Protein AF-0000000082824842 (afdb_homodimer)

InterPro domains:
  IPR000835 MarR-type HTH domain [PF01047] (36-94)
  IPR000835 MarR-type HTH domain [PR00598] (70-85)
  IPR000835 MarR-type HTH domain [PR00598] (89-105)
  IPR000835 MarR-type HTH domain [PR00598] (119-139)
  IPR000835 MarR-type HTH domain [PS50995] (9-141)
  IPR000835 MarR-type HTH domain [SM00347] (29-129)
  IPR036388 Winged helix-like DNA-binding domain superfamily [G3DSA:1.10.10.10] (3-145)
  IPR036390 Winged helix DNA-binding domain superfamily [SSF46785] (12-143)
  IPR039422 Transcription regulators MarR/SlyA-like [PTHR33164] (13-143)

Solvent-accessible surface area (backbone atoms only — not comparable to full-atom values): 16001 Å² total; per-residue (Å²): 131,84,72,48,78,66,54,48,42,53,52,36,51,53,37,52,52,53,44,40,50,50,50,52,51,52,49,51,60,61,38,70,78,46,99,56,52,73,68,50,48,52,53,50,46,50,34,70,74,69,39,69,36,32,63,65,57,47,13,61,76,68,73,45,53,55,68,59,43,47,54,48,47,54,55,36,35,74,69,53,25,32,44,83,40,65,36,90,88,42,71,87,42,53,28,42,36,76,29,72,59,34,50,52,52,50,51,52,51,51,50,51,54,35,52,54,50,53,62,50,43,68,86,50,52,73,65,55,49,51,52,44,36,50,48,43,48,52,47,45,51,37,62,71,71,107,131,86,72,47,76,66,55,47,41,53,52,36,51,53,37,52,52,53,43,41,51,51,50,51,52,53,48,50,61,61,38,67,80,48,100,57,51,73,70,52,48,52,52,51,46,50,33,71,74,70,40,70,35,34,62,66,57,48,12,61,75,68,73,46,54,56,68,58,44,48,54,48,47,54,55,36,34,76,69,52,25,31,44,83,41,66,35,90,89,43,71,87,43,52,29,41,37,78,29,73,60,35,50,51,52,50,52,52,52,51,49,51,54,35,51,52,49,52,63,50,43,69,86,51,52,73,66,55,49,53,51,43,36,51,48,44,48,52,45,44,51,36,62,72,72,106

Secondary structure (DSSP, 8-state):
----HHHHHHHHHHHHHHHHHHHHHHHHHHHTTSS--HHHHHHHHHHHHH--B-HHHHHHHHT--HHHHHHHHHHHHHTTSEEEEE-SS-TT-EEEEE-HHHHHHHHHHHHHHHHHHHHHGGGS-HHHHHHHHH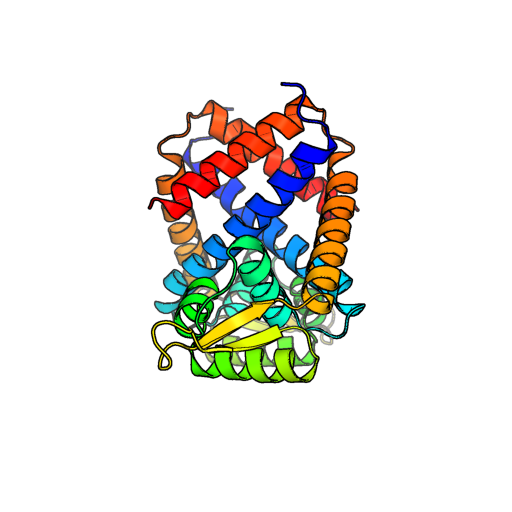HHHHHHHHHHH-/----HHHHHHHHHHHHHHHHHHHHHHHHHHHTTSS--HHHHHHHHHHHHH--B-HHHHHHHHT--HHHHHHHHHHHHHTTSEEEEE-SS-TT-EEEEE-HHHHHHHHHHHHHHHHHHHHHGGGS-HHHHHHHHHHHHHHHHHHHH-

Sequence (292 aa):
MTSKPLEHVADIEKSLRHIAAIIKQKGREILNQYAITPPQFVGLQWLFELGDMTIGELSGKMYLACSTTTDLIDRMQKNELVERVKDPADRRVVRIHLLPEGERIIQEVITKRQEYLRDMFETFTDEEIAIFEKSLMKLQHEMKRKMTSKPLEHVADIEKSLRHIAAIIKQKGREILNQYAITPPQFVGLQWLFELGDMTIGELSGKMYLACSTTTDLIDRMQKNELVERVKDPADRRVVRIHLLPEGERIIQEVITKRQEYLRDMFETFTDEEIAIFEKSLMKLQHEMKRK

Radius of gyration: 21.04 Å; Cα contacts (8 Å, |Δi|>4): 288; chains: 2; bounding box: 59×64×36 Å

Structure (mmCIF, N/CA/C/O backbone):
data_AF-0000000082824842-model_v1
#
loop_
_entity.id
_entity.type
_entity.pdbx_description
1 polymer 'MarR family transcriptional regulator'
#
loop_
_atom_site.group_PDB
_atom_site.id
_atom_site.type_symbol
_atom_site.label_atom_id
_atom_site.label_alt_id
_atom_site.label_comp_id
_atom_site.label_asym_id
_atom_site.label_entity_id
_atom_site.label_seq_id
_atom_site.pdbx_PDB_ins_code
_atom_site.Cartn_x
_atom_site.Cartn_y
_atom_site.Cartn_z
_atom_site.occupancy
_atom_site.B_iso_or_equiv
_atom_site.auth_seq_id
_atom_site.auth_comp_id
_atom_site.auth_asym_id
_atom_site.auth_atom_id
_atom_site.pdbx_PDB_model_num
ATOM 1 N N . MET A 1 1 ? 14.992 26.328 8.375 1 33.34 1 MET A N 1
ATOM 2 C CA . MET A 1 1 ? 14.031 26.281 9.469 1 33.34 1 MET A CA 1
ATOM 3 C C . MET A 1 1 ? 13.969 24.891 10.094 1 33.34 1 MET A C 1
ATOM 5 O O . MET A 1 1 ? 14.102 23.891 9.391 1 33.34 1 MET A O 1
ATOM 9 N N . THR A 1 2 ? 14.352 24.656 11.328 1 41.75 2 THR A N 1
ATOM 10 C CA . THR A 1 2 ? 14.617 23.484 12.156 1 41.75 2 THR A CA 1
ATOM 11 C C . THR A 1 2 ? 13.414 22.547 12.164 1 41.75 2 THR A C 1
ATOM 13 O O . THR A 1 2 ? 12.406 22.828 12.82 1 41.75 2 THR A O 1
ATOM 16 N N . SER A 1 3 ? 12.945 22.047 11.023 1 51.62 3 SER A N 1
ATOM 17 C CA . SER A 1 3 ? 11.797 21.141 10.992 1 51.62 3 SER A CA 1
ATOM 18 C C . SER A 1 3 ? 11.852 20.125 12.141 1 51.62 3 SER A C 1
ATOM 20 O O . SER A 1 3 ? 12.906 19.562 12.422 1 51.62 3 SER A O 1
ATOM 22 N N . LYS A 1 4 ? 10.992 20.422 13.125 1 59.06 4 LYS A N 1
ATOM 23 C CA . LYS A 1 4 ? 10.922 19.609 14.336 1 59.06 4 LYS A CA 1
ATOM 24 C C . LYS A 1 4 ? 10.773 18.125 14 1 59.06 4 LYS A C 1
ATOM 26 O O . LYS A 1 4 ? 10.094 17.766 13.031 1 59.06 4 LYS A O 1
ATOM 31 N N . PRO A 1 5 ? 11.672 17.312 14.641 1 66.38 5 PRO A N 1
ATOM 32 C CA . PRO A 1 5 ? 11.633 15.859 14.438 1 66.38 5 PRO A CA 1
ATOM 33 C C . PRO A 1 5 ? 10.219 15.328 14.203 1 66.38 5 PRO A C 1
ATOM 35 O O . PRO 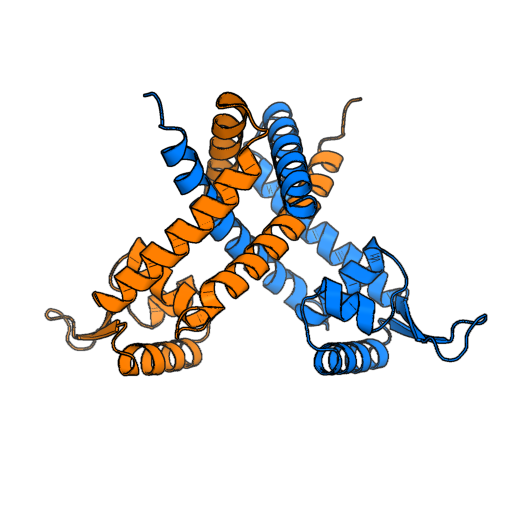A 1 5 ? 10.008 14.477 13.336 1 66.38 5 PRO A O 1
ATOM 38 N N . LEU A 1 6 ? 9.281 16.031 14.781 1 74.44 6 LEU A N 1
ATOM 39 C CA . LEU A 1 6 ? 7.891 15.617 14.688 1 74.44 6 LEU A CA 1
ATOM 40 C C . LEU A 1 6 ? 7.312 15.953 13.32 1 74.44 6 LEU A C 1
ATOM 42 O O . LEU A 1 6 ? 6.527 15.18 12.758 1 74.44 6 LEU A O 1
ATOM 46 N N . GLU A 1 7 ? 7.793 17.047 12.75 1 85.88 7 GLU A N 1
ATOM 47 C CA . GLU A 1 7 ? 7.273 17.484 11.461 1 85.88 7 GLU A CA 1
ATOM 48 C C . GLU A 1 7 ? 7.738 16.578 10.336 1 85.88 7 GLU A C 1
ATOM 50 O O . GLU A 1 7 ? 6.98 16.297 9.406 1 85.88 7 GLU A O 1
ATOM 55 N N . HIS A 1 8 ? 8.914 16.016 10.539 1 94.44 8 HIS A N 1
ATOM 56 C CA . HIS A 1 8 ? 9.422 15.094 9.523 1 94.44 8 HIS A CA 1
ATOM 57 C C . HIS A 1 8 ? 8.594 13.812 9.469 1 94.44 8 HIS A C 1
ATOM 59 O O . HIS A 1 8 ? 8.258 13.328 8.391 1 94.44 8 HIS A O 1
ATOM 65 N N . VAL A 1 9 ? 8.18 13.43 10.586 1 96.94 9 VAL A N 1
ATOM 66 C CA . VAL A 1 9 ? 7.461 12.156 10.656 1 96.94 9 VAL A CA 1
ATOM 67 C C . VAL A 1 9 ? 6.082 12.305 10.023 1 96.94 9 VAL A C 1
ATOM 69 O O . VAL A 1 9 ? 5.613 11.406 9.328 1 96.94 9 VAL A O 1
ATOM 72 N N . ALA A 1 10 ? 5.453 13.445 10.266 1 96.88 10 ALA A N 1
ATOM 73 C CA . ALA A 1 10 ? 4.137 13.695 9.68 1 96.88 10 ALA A CA 1
ATOM 74 C C . ALA A 1 10 ? 4.207 13.719 8.156 1 96.88 10 ALA A C 1
ATOM 76 O O . ALA A 1 10 ? 3.363 13.125 7.484 1 96.88 10 ALA A O 1
ATOM 77 N N . ASP A 1 11 ? 5.215 14.352 7.637 1 97.5 11 ASP A N 1
ATOM 78 C CA . ASP A 1 11 ? 5.398 14.43 6.191 1 97.5 11 ASP A CA 1
ATOM 79 C C . ASP A 1 11 ? 5.727 13.062 5.605 1 97.5 11 ASP A C 1
ATOM 81 O O . ASP A 1 11 ? 5.238 12.703 4.531 1 97.5 11 ASP A O 1
ATOM 85 N N . ILE A 1 12 ? 6.496 12.32 6.32 1 98.44 12 ILE A N 1
ATOM 86 C CA . ILE A 1 12 ? 6.906 11 5.863 1 98.44 12 ILE A CA 1
ATOM 87 C C . ILE A 1 12 ? 5.695 10.062 5.848 1 98.44 12 ILE A C 1
ATOM 89 O O . ILE A 1 12 ? 5.484 9.336 4.875 1 98.44 12 ILE A O 1
ATOM 93 N N . GLU A 1 13 ? 4.934 10.125 6.934 1 98.25 13 GLU A N 1
ATOM 94 C CA . GLU A 1 13 ? 3.715 9.32 6.984 1 98.25 13 GLU A CA 1
ATOM 95 C C . GLU A 1 13 ? 2.811 9.617 5.793 1 98.25 13 GLU A C 1
ATOM 97 O O . GLU A 1 13 ? 2.322 8.695 5.133 1 98.25 13 GLU A O 1
ATOM 102 N N . LYS A 1 14 ? 2.611 10.82 5.484 1 96.88 14 LYS A N 1
ATOM 103 C CA . LYS A 1 14 ? 1.752 11.25 4.387 1 96.88 14 LYS A CA 1
ATOM 104 C C . LYS A 1 14 ? 2.314 10.805 3.041 1 96.88 14 LYS A C 1
ATOM 106 O O . LYS A 1 14 ? 1.588 10.25 2.213 1 96.88 14 LYS A O 1
ATOM 111 N N . SER A 1 15 ? 3.596 10.977 2.826 1 98 15 SER A N 1
ATOM 112 C CA . SER A 1 15 ? 4.223 10.617 1.558 1 98 15 SER A CA 1
ATOM 113 C C . SER A 1 15 ? 4.203 9.109 1.339 1 98 15 SER A C 1
ATOM 115 O O . SER A 1 15 ? 3.918 8.641 0.236 1 98 15 SER A O 1
ATOM 117 N N . LEU A 1 16 ? 4.508 8.367 2.406 1 98.12 16 LEU A N 1
ATOM 118 C CA . LEU A 1 16 ? 4.477 6.91 2.297 1 98.12 16 LEU A CA 1
ATOM 119 C C . LEU A 1 16 ? 3.08 6.422 1.929 1 98.12 16 LEU A C 1
ATOM 121 O O . LEU A 1 16 ? 2.932 5.535 1.082 1 98.12 16 LEU A O 1
ATOM 125 N N . ARG A 1 17 ? 2.098 7.023 2.52 1 95.62 17 ARG A N 1
ATOM 126 C CA . ARG A 1 17 ? 0.713 6.648 2.252 1 95.62 17 ARG A CA 1
ATOM 127 C C . ARG A 1 17 ? 0.335 6.949 0.805 1 95.62 17 ARG A C 1
ATOM 129 O O . ARG A 1 17 ? -0.25 6.105 0.123 1 95.62 17 ARG A O 1
ATOM 136 N N . HIS A 1 18 ? 0.651 8.117 0.314 1 96.25 18 HIS A N 1
ATOM 137 C CA . HIS A 1 18 ? 0.333 8.5 -1.057 1 96.25 18 HIS A CA 1
ATOM 138 C C . HIS A 1 18 ? 1.117 7.66 -2.061 1 96.25 18 HIS A C 1
ATOM 140 O O . HIS A 1 18 ? 0.562 7.203 -3.062 1 96.25 18 HIS A O 1
ATOM 146 N N . ILE A 1 19 ? 2.365 7.434 -1.811 1 98.12 19 ILE A N 1
ATOM 147 C CA . ILE A 1 19 ? 3.207 6.641 -2.697 1 98.12 19 ILE A CA 1
ATOM 148 C C . ILE A 1 19 ? 2.688 5.203 -2.75 1 98.12 19 ILE A C 1
ATOM 150 O O . ILE A 1 19 ? 2.568 4.621 -3.83 1 98.12 19 ILE A O 1
ATOM 154 N N . ALA A 1 20 ? 2.371 4.688 -1.562 1 97.25 20 ALA A N 1
ATOM 155 C CA . ALA A 1 20 ? 1.829 3.332 -1.509 1 97.25 20 ALA A CA 1
ATOM 156 C C . ALA A 1 20 ? 0.546 3.221 -2.326 1 97.25 20 ALA A C 1
ATOM 158 O O . ALA A 1 20 ? 0.335 2.23 -3.031 1 97.25 20 ALA A O 1
ATOM 159 N N . ALA A 1 21 ? -0.306 4.215 -2.271 1 95.94 21 ALA A N 1
ATOM 160 C CA . ALA A 1 21 ? -1.558 4.223 -3.023 1 95.94 21 ALA A CA 1
ATOM 161 C C . ALA A 1 21 ? -1.294 4.258 -4.527 1 95.94 21 ALA A C 1
ATOM 163 O O . ALA A 1 21 ? -1.937 3.535 -5.293 1 95.94 21 ALA A O 1
ATOM 164 N N . ILE A 1 22 ? -0.396 5.062 -4.949 1 96.81 22 ILE A N 1
ATOM 165 C CA . ILE A 1 22 ? -0.073 5.195 -6.363 1 96.81 22 ILE A CA 1
ATOM 166 C C . ILE A 1 22 ? 0.525 3.889 -6.883 1 96.81 22 ILE A C 1
ATOM 168 O O . ILE A 1 22 ? 0.159 3.416 -7.961 1 96.81 22 ILE A O 1
ATOM 172 N N . ILE A 1 23 ? 1.396 3.314 -6.102 1 97 23 ILE A N 1
ATOM 173 C CA . ILE A 1 23 ? 2.045 2.066 -6.488 1 97 23 ILE A CA 1
ATOM 174 C C . ILE A 1 23 ? 1.003 0.956 -6.598 1 97 23 ILE A C 1
ATOM 176 O O . ILE A 1 23 ? 1.046 0.145 -7.527 1 97 23 ILE A O 1
ATOM 180 N N . LYS A 1 24 ? 0.137 0.928 -5.703 1 96.06 24 LYS A N 1
ATOM 181 C CA . LYS A 1 24 ? -0.939 -0.057 -5.746 1 96.06 24 LYS A CA 1
ATOM 182 C C . LYS A 1 24 ? -1.774 0.098 -7.012 1 96.06 24 LYS A C 1
ATOM 184 O O . LYS A 1 24 ? -2.051 -0.885 -7.707 1 96.06 24 LYS A O 1
ATOM 189 N N . GLN A 1 25 ? -2.137 1.288 -7.301 1 96.25 25 GLN A N 1
ATOM 190 C CA . GLN A 1 25 ? -2.967 1.541 -8.477 1 96.25 25 GLN A CA 1
ATOM 191 C C . GLN A 1 25 ? -2.217 1.212 -9.766 1 96.25 25 GLN A C 1
ATOM 193 O O . GLN A 1 25 ? -2.773 0.593 -10.672 1 96.25 25 GLN A O 1
ATOM 198 N N . LYS A 1 26 ? -0.989 1.647 -9.875 1 96.88 26 LYS A N 1
ATOM 199 C CA . LYS A 1 26 ? -0.173 1.319 -11.047 1 96.88 26 LYS A CA 1
ATOM 200 C C . LYS A 1 26 ? 0.019 -0.189 -11.172 1 96.88 26 LYS A C 1
ATOM 202 O O . LYS A 1 26 ? 0.007 -0.729 -12.281 1 96.88 26 LYS A O 1
ATOM 207 N N . GLY A 1 27 ? 0.231 -0.83 -10 1 96.88 27 GLY A N 1
ATOM 208 C CA . GLY A 1 27 ? 0.3 -2.283 -10 1 96.88 27 GLY A CA 1
ATOM 209 C C . GLY A 1 27 ? -0.954 -2.939 -10.547 1 96.88 27 GLY A C 1
ATOM 210 O O . GLY A 1 27 ? -0.875 -3.916 -11.297 1 96.88 27 GLY A O 1
ATOM 211 N N . ARG A 1 28 ? -2.096 -2.469 -10.211 1 96.5 28 ARG A N 1
ATOM 212 C CA . ARG A 1 28 ? -3.359 -2.984 -10.727 1 96.5 28 ARG A CA 1
ATOM 213 C C . ARG A 1 28 ? -3.443 -2.814 -12.242 1 96.5 28 ARG A C 1
ATOM 215 O O . ARG A 1 28 ? -3.871 -3.727 -12.945 1 96.5 28 ARG A O 1
ATOM 222 N N . GLU A 1 29 ? -3.041 -1.65 -12.703 1 97.12 29 GLU A N 1
ATOM 223 C CA . GLU A 1 29 ? -3.051 -1.389 -14.141 1 97.12 29 GLU A CA 1
ATOM 224 C C . GLU A 1 29 ? -2.162 -2.381 -14.883 1 97.12 29 GLU A C 1
ATOM 226 O O . GLU A 1 29 ? -2.551 -2.902 -15.93 1 97.12 29 GLU A O 1
ATOM 231 N N . ILE A 1 30 ? -1.021 -2.619 -14.344 1 97.62 30 ILE A N 1
ATOM 232 C CA . ILE A 1 30 ? -0.077 -3.553 -14.953 1 97.62 30 ILE A CA 1
ATOM 233 C C . ILE A 1 30 ? -0.677 -4.957 -14.969 1 97.62 30 ILE A C 1
ATOM 235 O O . ILE A 1 30 ? -0.58 -5.668 -15.977 1 97.62 30 ILE A O 1
ATOM 239 N N . LEU A 1 31 ? -1.315 -5.32 -13.883 1 97.56 31 LEU A N 1
ATOM 240 C CA . LEU A 1 31 ? -1.812 -6.676 -13.695 1 97.56 31 LEU A CA 1
ATOM 241 C C . LEU A 1 31 ? -3.008 -6.945 -14.602 1 97.56 31 LEU A C 1
ATOM 243 O O . LEU A 1 31 ? -3.326 -8.102 -14.891 1 97.56 31 LEU A O 1
ATOM 247 N N . ASN A 1 32 ? -3.643 -5.832 -15.078 1 96.31 32 ASN A N 1
ATOM 248 C CA . ASN A 1 32 ? -4.816 -5.969 -15.93 1 96.31 32 ASN A CA 1
ATOM 249 C C . ASN A 1 32 ? -4.477 -6.691 -17.234 1 96.31 32 ASN A C 1
ATOM 251 O O . ASN A 1 32 ? -5.375 -7.145 -17.953 1 96.31 32 ASN A O 1
ATOM 255 N N . GLN A 1 33 ? -3.227 -6.871 -17.5 1 95.38 33 GLN A N 1
ATOM 256 C CA . GLN A 1 33 ? -2.785 -7.5 -18.734 1 95.38 33 GLN A CA 1
ATOM 257 C C . GLN A 1 33 ? -2.574 -9 -18.547 1 95.38 33 GLN A C 1
ATOM 259 O O . GLN A 1 33 ? -2.225 -9.711 -19.484 1 95.38 33 GLN A O 1
ATOM 264 N N . TYR A 1 34 ? -2.822 -9.484 -17.344 1 95.75 34 TYR A N 1
ATOM 265 C CA . TYR A 1 34 ? -2.6 -10.883 -17.016 1 95.75 34 TYR A CA 1
ATOM 266 C C . TYR A 1 34 ? -3.863 -11.516 -16.438 1 95.75 34 TYR A C 1
ATOM 268 O O . TYR A 1 34 ? -4.758 -10.812 -15.969 1 95.75 34 TYR A O 1
ATOM 276 N N . ALA A 1 35 ? -3.924 -12.805 -16.531 1 92.62 35 ALA A N 1
ATOM 277 C CA . ALA A 1 35 ? -5.078 -13.539 -16.016 1 92.62 35 ALA A CA 1
ATOM 278 C C . ALA A 1 35 ? -4.895 -13.883 -14.539 1 92.62 35 ALA A C 1
ATOM 280 O O . ALA A 1 35 ? -5.094 -15.031 -14.141 1 92.62 35 ALA A O 1
ATOM 281 N N . ILE A 1 36 ? -4.516 -12.906 -13.703 1 96.38 36 ILE A N 1
ATOM 282 C CA . ILE A 1 36 ? -4.332 -13.109 -12.273 1 96.38 36 ILE A CA 1
ATOM 283 C C . ILE A 1 36 ? -4.805 -11.867 -11.516 1 96.38 36 ILE A C 1
ATOM 285 O O . ILE A 1 36 ? -4.664 -10.742 -12 1 96.38 36 ILE A O 1
ATOM 289 N N . THR A 1 37 ? -5.367 -12.031 -10.352 1 96.12 37 THR A N 1
ATOM 290 C CA . THR A 1 37 ? -5.82 -10.93 -9.508 1 96.12 37 THR A CA 1
ATOM 291 C C . THR A 1 37 ? -4.691 -10.422 -8.617 1 96.12 37 THR A C 1
ATOM 293 O O . THR A 1 37 ? -3.682 -11.109 -8.438 1 96.12 37 THR A O 1
ATOM 296 N N . PRO A 1 38 ? -4.914 -9.242 -8.047 1 96.88 38 PRO A N 1
ATOM 297 C CA . PRO A 1 38 ? -3.859 -8.703 -7.188 1 96.88 38 PRO A CA 1
ATOM 298 C C . PRO A 1 38 ? -3.547 -9.602 -5.996 1 96.88 38 PRO A C 1
ATOM 300 O O . PRO A 1 38 ? -2.377 -9.875 -5.715 1 96.88 38 PRO A O 1
ATOM 303 N N . PRO A 1 39 ? -4.547 -10.25 -5.352 1 97.31 39 PRO A N 1
ATOM 304 C CA . PRO A 1 39 ? -4.207 -11.156 -4.254 1 97.31 39 PRO A CA 1
ATOM 305 C C . PRO A 1 39 ? -3.455 -12.398 -4.727 1 97.31 39 PRO A C 1
ATOM 307 O O . PRO A 1 39 ? -2.545 -12.875 -4.043 1 97.31 39 PRO A O 1
ATOM 310 N N . GLN A 1 40 ? -3.873 -12.859 -5.848 1 97.88 40 GLN A N 1
ATOM 311 C CA . GLN A 1 40 ? -3.148 -13.992 -6.414 1 97.88 40 GLN A CA 1
ATOM 312 C C . GLN A 1 40 ? -1.693 -13.633 -6.695 1 97.88 40 GLN A C 1
ATOM 314 O O . GLN A 1 40 ? -0.786 -14.406 -6.395 1 97.88 40 GLN A O 1
ATOM 319 N N . PHE A 1 41 ? -1.454 -12.477 -7.27 1 98.25 41 PHE A N 1
ATOM 320 C CA . PHE A 1 41 ? -0.101 -12.023 -7.566 1 98.25 41 PHE A CA 1
ATOM 321 C C . PHE A 1 41 ? 0.727 -11.922 -6.293 1 98.25 41 PHE A C 1
ATOM 323 O O . PHE A 1 41 ? 1.894 -12.32 -6.27 1 98.25 41 PHE A O 1
ATOM 330 N N . VAL A 1 42 ? 0.165 -11.406 -5.254 1 97.5 42 VAL A N 1
ATOM 331 C CA . VAL A 1 42 ? 0.871 -11.289 -3.982 1 97.5 42 VAL A CA 1
ATOM 332 C C . VAL A 1 42 ? 1.282 -12.672 -3.492 1 97.5 42 VAL A C 1
ATOM 334 O O . VAL A 1 42 ? 2.406 -12.867 -3.02 1 97.5 42 VAL A O 1
ATOM 337 N N . GLY A 1 43 ? 0.394 -13.602 -3.59 1 98 43 GLY A N 1
ATOM 338 C CA . GLY A 1 43 ? 0.741 -14.969 -3.234 1 98 43 GLY A CA 1
ATOM 339 C C . GLY A 1 43 ? 1.909 -15.516 -4.031 1 98 43 GLY A C 1
ATOM 340 O O . GLY A 1 43 ? 2.834 -16.109 -3.467 1 98 43 GLY A O 1
ATOM 341 N N . LEU A 1 44 ? 1.836 -15.328 -5.328 1 98.31 44 LEU A N 1
ATOM 342 C CA . LEU A 1 44 ? 2.912 -15.766 -6.211 1 98.31 44 LEU A CA 1
ATOM 343 C C . LEU A 1 44 ? 4.234 -15.117 -5.824 1 98.31 44 LEU A C 1
ATOM 345 O O . LEU A 1 44 ? 5.277 -15.773 -5.828 1 98.31 44 LEU A O 1
ATOM 349 N N . GLN A 1 45 ? 4.121 -13.906 -5.5 1 97.81 45 GLN A N 1
ATOM 350 C CA . GLN A 1 45 ? 5.316 -13.148 -5.16 1 97.81 45 GLN A CA 1
ATOM 351 C C . GLN A 1 45 ? 5.992 -13.703 -3.912 1 97.81 45 GLN A C 1
ATOM 353 O O . GLN A 1 45 ? 7.219 -13.797 -3.852 1 97.81 45 GLN A O 1
ATOM 358 N N . TRP A 1 46 ? 5.238 -14.031 -2.914 1 97.81 46 TRP A N 1
ATOM 359 C CA . TRP A 1 46 ? 5.797 -14.625 -1.703 1 97.81 46 TRP A CA 1
ATOM 360 C C . TRP A 1 46 ? 6.438 -15.977 -2.004 1 97.81 46 TRP A C 1
ATOM 362 O O . TRP A 1 46 ? 7.535 -16.266 -1.523 1 97.81 46 TRP A O 1
ATOM 372 N N . LEU A 1 47 ? 5.812 -16.75 -2.812 1 98.5 47 LEU A N 1
ATOM 373 C CA . LEU A 1 47 ? 6.359 -18.047 -3.201 1 98.5 47 LEU A CA 1
ATOM 374 C C . LEU A 1 47 ? 7.656 -17.875 -3.988 1 98.5 47 LEU A C 1
ATOM 376 O O . LEU A 1 47 ? 8.602 -18.641 -3.805 1 98.5 47 LEU A O 1
ATOM 380 N N . PHE A 1 48 ? 7.645 -16.906 -4.832 1 98.31 48 PHE A N 1
ATOM 381 C CA . PHE A 1 48 ? 8.82 -16.609 -5.645 1 98.31 48 PHE A CA 1
ATOM 382 C C . PHE A 1 48 ? 9.992 -16.188 -4.77 1 98.31 48 PHE A C 1
ATOM 384 O O . PHE A 1 48 ? 11.117 -16.641 -4.965 1 98.31 48 PHE A O 1
ATOM 391 N N . GLU A 1 49 ? 9.719 -15.383 -3.768 1 96.81 49 GLU A N 1
ATOM 392 C CA . GLU A 1 49 ? 10.766 -14.781 -2.951 1 96.81 49 GLU A CA 1
ATOM 393 C C . GLU A 1 49 ? 11.258 -15.742 -1.879 1 96.81 49 GLU A C 1
ATOM 395 O O . GLU A 1 49 ? 12.453 -15.781 -1.57 1 96.81 49 GLU A O 1
ATOM 400 N N . LEU A 1 50 ? 10.383 -16.594 -1.345 1 97.12 50 LEU A N 1
ATOM 401 C CA . LEU A 1 50 ? 10.773 -17.344 -0.156 1 97.12 50 LEU A CA 1
ATOM 402 C C . LEU A 1 50 ? 10.727 -18.844 -0.421 1 97.12 50 LEU A C 1
ATOM 404 O O . LEU A 1 50 ? 11.109 -19.641 0.436 1 97.12 50 LEU A O 1
ATOM 408 N N . GLY A 1 51 ? 10.25 -19.234 -1.539 1 97.88 51 GLY A N 1
ATOM 409 C CA . GLY A 1 51 ? 10.18 -20.641 -1.884 1 97.88 51 GLY A CA 1
ATOM 410 C C . GLY A 1 51 ? 8.891 -21.312 -1.43 1 97.88 51 GLY A C 1
ATOM 411 O O . GLY A 1 51 ? 7.922 -20.625 -1.1 1 97.88 51 GLY A O 1
ATOM 412 N N . ASP A 1 52 ? 8.898 -22.609 -1.462 1 98.31 52 ASP A N 1
ATOM 413 C CA . ASP A 1 52 ? 7.703 -23.391 -1.146 1 98.31 52 ASP A CA 1
ATOM 414 C C . ASP A 1 52 ? 7.215 -23.094 0.271 1 98.31 52 ASP A C 1
ATOM 416 O O . ASP A 1 52 ? 8.016 -22.969 1.195 1 98.31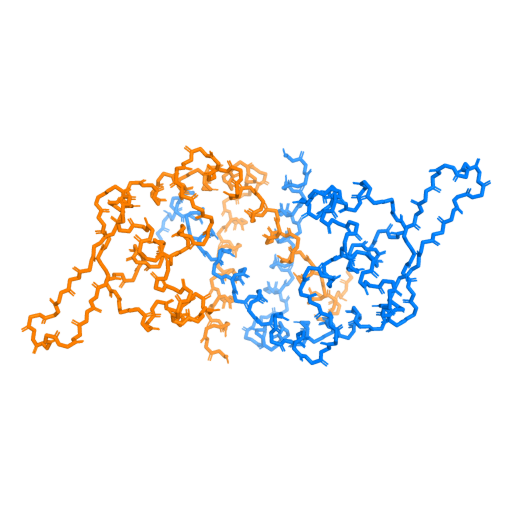 52 ASP A O 1
ATOM 420 N N . MET A 1 53 ? 5.91 -23 0.417 1 97.94 53 MET A N 1
ATOM 421 C CA . MET A 1 53 ? 5.289 -22.703 1.707 1 97.94 53 MET A CA 1
ATOM 422 C C . MET A 1 53 ? 4 -23.5 1.878 1 97.94 53 MET A C 1
ATOM 424 O O . MET A 1 53 ? 3.355 -23.875 0.893 1 97.94 53 MET A O 1
ATOM 428 N N . THR A 1 54 ? 3.691 -23.766 3.139 1 98.38 54 THR A N 1
ATOM 429 C CA . THR A 1 54 ? 2.369 -24.312 3.424 1 98.38 54 THR A CA 1
ATOM 430 C C . THR A 1 54 ? 1.299 -23.234 3.305 1 98.38 54 THR A C 1
ATOM 432 O O . THR A 1 54 ? 1.612 -22.047 3.275 1 98.38 54 THR A O 1
ATOM 435 N N . ILE A 1 55 ? 0.072 -23.719 3.258 1 98.38 55 ILE A N 1
ATOM 436 C CA . ILE A 1 55 ? -1.046 -22.781 3.258 1 98.38 55 ILE A CA 1
ATOM 437 C C . ILE A 1 55 ? -0.98 -21.906 4.504 1 98.38 55 ILE A C 1
ATOM 439 O O . ILE A 1 55 ? -1.218 -20.703 4.43 1 98.38 55 ILE A O 1
ATOM 443 N N . GLY A 1 56 ?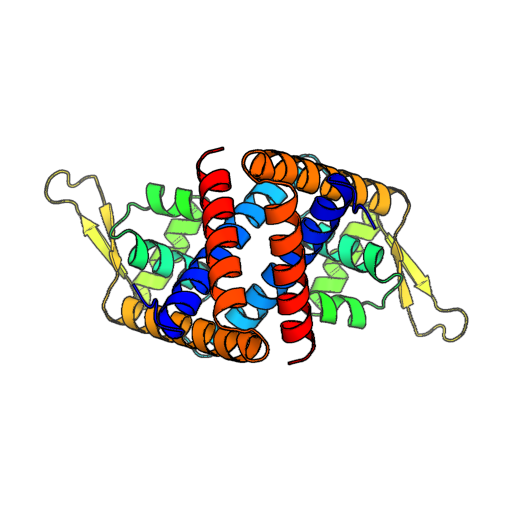 -0.631 -22.484 5.609 1 98.38 56 GLY A N 1
ATOM 444 C CA . GLY A 1 56 ? -0.517 -21.734 6.855 1 98.38 56 GLY A CA 1
ATOM 445 C C . GLY A 1 56 ? 0.552 -20.656 6.816 1 98.38 56 GLY A C 1
ATOM 446 O O . GLY A 1 56 ? 0.316 -19.531 7.238 1 98.38 56 GLY A O 1
ATOM 447 N N . GLU A 1 57 ? 1.717 -20.984 6.312 1 98.38 57 GLU A N 1
ATOM 448 C CA . GLU A 1 57 ? 2.811 -20.016 6.188 1 98.38 57 GLU A CA 1
ATOM 449 C C . GLU A 1 57 ? 2.443 -18.891 5.238 1 98.38 57 GLU A C 1
ATOM 451 O O . GLU A 1 57 ? 2.678 -17.719 5.543 1 98.38 57 GLU A O 1
ATOM 456 N N . LEU A 1 58 ? 1.824 -19.25 4.152 1 98.44 58 LEU A N 1
ATOM 457 C CA . LEU A 1 58 ? 1.462 -18.25 3.146 1 98.44 58 LEU A CA 1
ATOM 458 C C . LEU A 1 58 ? 0.367 -17.328 3.666 1 98.44 58 LEU A C 1
ATOM 460 O O . LEU A 1 58 ? 0.417 -16.109 3.441 1 98.44 58 LEU A O 1
ATOM 464 N N . SER A 1 59 ? -0.611 -17.938 4.301 1 98.44 59 SER A N 1
ATOM 465 C CA . SER A 1 59 ? -1.671 -17.125 4.895 1 98.44 59 SER A CA 1
ATOM 466 C C . SER A 1 59 ? -1.106 -16.125 5.891 1 98.44 59 SER A C 1
ATOM 468 O O . SER A 1 59 ? -1.567 -14.984 5.961 1 98.44 59 SER A O 1
ATOM 470 N N . GLY A 1 60 ? -0.067 -16.531 6.684 1 96.88 60 GLY A N 1
ATOM 471 C CA . GLY A 1 60 ? 0.613 -15.648 7.609 1 96.88 60 GLY A CA 1
ATOM 472 C C . GLY A 1 60 ? 1.313 -14.492 6.922 1 96.88 60 GLY A C 1
ATOM 473 O O . GLY A 1 60 ? 1.196 -13.344 7.352 1 96.88 60 GLY A O 1
ATOM 474 N N . LYS A 1 61 ? 1.933 -14.742 5.805 1 95.88 61 LYS A N 1
ATOM 475 C CA . LYS A 1 61 ? 2.646 -13.719 5.047 1 95.88 61 LYS A CA 1
ATOM 476 C C . LYS A 1 61 ? 1.678 -12.719 4.426 1 95.88 61 LYS A C 1
ATOM 478 O O . LYS A 1 61 ? 1.987 -11.531 4.32 1 95.88 61 LYS A O 1
ATOM 483 N N . MET A 1 62 ? 0.516 -13.203 4.07 1 96.25 62 MET A N 1
ATOM 484 C CA . MET A 1 62 ? -0.436 -12.375 3.334 1 96.25 62 MET A CA 1
ATOM 485 C C . MET A 1 62 ? -1.432 -11.719 4.285 1 96.25 62 MET A C 1
ATOM 487 O O . MET A 1 62 ? -2.219 -10.859 3.869 1 96.25 62 MET A O 1
ATOM 491 N N . TYR A 1 63 ? -1.422 -12.133 5.551 1 94.94 63 TYR A N 1
ATOM 492 C CA . TYR A 1 63 ? -2.375 -11.641 6.539 1 94.94 63 TYR A CA 1
ATOM 493 C C . TYR A 1 63 ? -3.807 -11.953 6.121 1 94.94 63 TYR A C 1
ATOM 495 O O . TYR A 1 63 ? -4.676 -11.086 6.164 1 94.94 63 TYR A O 1
ATOM 503 N N . LEU A 1 64 ? -4.039 -13.203 5.66 1 96.44 64 LEU A N 1
ATOM 504 C CA . LEU A 1 64 ? -5.352 -13.703 5.262 1 96.44 64 LEU A CA 1
ATOM 505 C C . LEU A 1 64 ? -5.711 -14.969 6.043 1 96.44 64 LEU A C 1
ATOM 507 O O . LEU A 1 64 ? -4.828 -15.688 6.512 1 96.44 64 LEU A O 1
ATOM 511 N N . ALA A 1 65 ? -7.027 -15.211 6.109 1 97.44 65 ALA A N 1
ATOM 512 C CA . ALA A 1 65 ? -7.473 -16.484 6.668 1 97.44 65 ALA A CA 1
ATOM 513 C C . ALA A 1 65 ? -7.031 -17.656 5.797 1 97.44 65 ALA A C 1
ATOM 515 O O . ALA A 1 65 ? -6.961 -17.531 4.57 1 97.44 65 ALA A O 1
ATOM 516 N N . CYS A 1 66 ? -6.824 -18.797 6.457 1 98.06 66 CYS A N 1
ATOM 517 C CA . CYS A 1 66 ? -6.414 -19.984 5.719 1 98.06 66 CYS A CA 1
ATOM 518 C C . CYS A 1 66 ? -7.465 -20.375 4.68 1 98.06 66 CYS A C 1
ATOM 520 O O . CYS A 1 66 ? -7.125 -20.828 3.594 1 98.06 66 CYS A O 1
ATOM 522 N N . SER A 1 67 ? -8.68 -20.172 5.008 1 98.12 67 SER A N 1
ATOM 523 C CA . SER A 1 67 ? -9.758 -20.516 4.082 1 98.12 67 SER A CA 1
ATOM 524 C C . SER A 1 67 ? -9.68 -19.672 2.814 1 98.12 67 SER A C 1
ATOM 526 O O . SER A 1 67 ? -9.797 -20.188 1.704 1 98.12 67 SER A O 1
ATOM 528 N N . THR A 1 68 ? -9.422 -18.359 3.021 1 97.69 68 THR A N 1
ATOM 529 C CA . THR A 1 68 ? -9.289 -17.438 1.893 1 97.69 68 THR A CA 1
ATOM 530 C C . THR A 1 68 ? -8.055 -17.781 1.064 1 97.69 68 THR A C 1
ATOM 532 O O . THR A 1 68 ? -8.102 -17.766 -0.167 1 97.69 68 THR A O 1
ATOM 535 N N . THR A 1 69 ? -6.965 -18.078 1.768 1 98.5 69 THR A N 1
ATOM 536 C CA . THR A 1 69 ? -5.727 -18.438 1.09 1 98.5 69 THR A CA 1
ATOM 537 C C . THR A 1 69 ? -5.902 -19.734 0.3 1 98.5 69 THR A C 1
ATOM 539 O O . THR A 1 69 ? -5.391 -19.859 -0.814 1 98.5 69 THR A O 1
ATOM 542 N N . THR A 1 70 ? -6.664 -20.672 0.836 1 98.62 70 THR A N 1
ATOM 543 C CA . THR A 1 70 ? -6.953 -21.938 0.147 1 98.62 70 THR A CA 1
ATOM 544 C C . THR A 1 70 ? -7.707 -21.672 -1.153 1 98.62 70 THR A C 1
ATOM 546 O O . THR A 1 70 ? -7.348 -22.203 -2.205 1 98.62 70 THR A O 1
ATOM 549 N N . ASP A 1 71 ? -8.711 -20.844 -1.019 1 98.44 71 ASP A N 1
ATOM 550 C CA . ASP A 1 71 ? -9.484 -20.5 -2.205 1 98.44 71 ASP A CA 1
ATOM 551 C C . ASP A 1 71 ? -8.594 -19.875 -3.275 1 98.44 71 ASP A C 1
ATOM 553 O O . ASP A 1 71 ? -8.734 -20.172 -4.461 1 98.44 71 ASP A O 1
ATOM 557 N N . LEU A 1 72 ? -7.758 -19.031 -2.846 1 98.25 72 LEU A N 1
ATOM 558 C CA . LEU A 1 72 ? -6.824 -18.344 -3.734 1 98.25 72 LEU A CA 1
ATOM 559 C C . LEU A 1 72 ? -5.914 -19.344 -4.438 1 98.25 72 LEU A C 1
ATOM 561 O O . LEU A 1 72 ? -5.727 -19.281 -5.652 1 98.25 72 LEU A O 1
ATOM 565 N N . ILE A 1 73 ? -5.402 -20.266 -3.713 1 98.62 73 ILE A N 1
ATOM 566 C CA . ILE A 1 73 ? -4.48 -21.266 -4.242 1 98.62 73 ILE A CA 1
ATOM 567 C C . ILE A 1 73 ? -5.227 -22.203 -5.184 1 98.62 73 ILE A C 1
ATOM 569 O O . ILE A 1 73 ? -4.684 -22.625 -6.211 1 98.62 73 ILE A O 1
ATOM 573 N N . ASP A 1 74 ? -6.477 -22.609 -4.859 1 98.69 74 ASP A N 1
ATOM 574 C CA . ASP A 1 74 ? -7.289 -23.438 -5.742 1 98.69 74 ASP A CA 1
ATOM 575 C C . ASP A 1 74 ? -7.398 -22.828 -7.133 1 98.69 74 ASP A C 1
ATOM 577 O O . ASP A 1 74 ? -7.219 -23.516 -8.141 1 98.69 74 ASP A O 1
ATOM 581 N N . ARG A 1 75 ? -7.668 -21.531 -7.121 1 98.38 75 ARG A N 1
ATOM 582 C CA . ARG A 1 75 ? -7.812 -20.828 -8.391 1 98.38 75 ARG A CA 1
ATOM 583 C C . ARG A 1 75 ? -6.48 -20.766 -9.133 1 98.38 75 ARG A C 1
ATOM 585 O O . ARG A 1 75 ? -6.434 -20.969 -10.352 1 98.38 75 ARG A O 1
ATOM 592 N N . MET A 1 76 ? -5.344 -20.562 -8.43 1 98.44 76 MET A N 1
ATOM 593 C CA . MET A 1 76 ? -4.023 -20.469 -9.039 1 98.44 76 MET A CA 1
ATOM 594 C C . MET A 1 76 ? -3.578 -21.828 -9.57 1 98.44 76 MET A C 1
ATOM 596 O O . MET A 1 76 ? -2.9 -21.906 -10.594 1 98.44 76 MET A O 1
ATOM 600 N N . GLN A 1 77 ? -3.928 -22.844 -8.844 1 98.62 77 GLN A N 1
ATOM 601 C CA . GLN A 1 77 ? -3.611 -24.188 -9.305 1 98.62 77 GLN A CA 1
ATOM 602 C C . GLN A 1 77 ? -4.383 -24.531 -10.57 1 98.62 77 GLN A C 1
ATOM 604 O O . GLN A 1 77 ? -3.832 -25.141 -11.492 1 98.62 77 GLN A O 1
ATOM 609 N N . LYS A 1 78 ? -5.621 -24.203 -10.594 1 98 78 LYS A N 1
ATOM 610 C CA . LYS A 1 78 ? -6.457 -24.422 -11.766 1 98 78 LYS A CA 1
ATOM 611 C C . LYS A 1 78 ? -5.863 -23.75 -13 1 98 78 LYS A C 1
ATOM 613 O O . LYS A 1 78 ? -5.926 -24.297 -14.109 1 98 78 LYS A O 1
ATOM 618 N N . ASN A 1 79 ? -5.215 -22.594 -12.789 1 97.25 79 ASN A N 1
ATOM 619 C CA . ASN A 1 79 ? -4.621 -21.828 -13.883 1 97.25 79 ASN A CA 1
ATOM 620 C C . ASN A 1 79 ? -3.16 -22.203 -14.102 1 97.25 79 ASN A C 1
ATOM 622 O O . ASN A 1 79 ? -2.426 -21.484 -14.789 1 97.25 79 ASN A O 1
ATOM 626 N N . GLU A 1 80 ? -2.711 -23.266 -13.414 1 98.19 80 GLU A N 1
ATOM 627 C CA . GLU A 1 80 ? -1.399 -23.875 -13.594 1 98.19 80 GLU A CA 1
ATOM 628 C C . GLU A 1 80 ? -0.281 -22.906 -13.203 1 98.19 80 GLU A C 1
ATOM 630 O O . GLU A 1 80 ? 0.77 -22.875 -13.844 1 98.19 80 GLU A O 1
ATOM 635 N N . LEU A 1 81 ? -0.562 -22.078 -12.227 1 98.69 81 LEU A N 1
ATOM 636 C CA . LEU A 1 81 ? 0.439 -21.156 -11.719 1 98.69 81 LEU A CA 1
ATOM 637 C C . LEU A 1 81 ? 1.229 -21.766 -10.57 1 98.69 81 LEU A C 1
ATOM 639 O O . LEU A 1 81 ? 2.381 -21.406 -10.336 1 98.69 81 LEU A O 1
ATOM 643 N N . VAL A 1 82 ? 0.565 -22.641 -9.852 1 98.88 82 VAL A N 1
ATOM 644 C CA . VAL A 1 82 ? 1.173 -23.328 -8.719 1 98.88 82 VAL A CA 1
ATOM 645 C C . VAL A 1 82 ? 0.702 -24.781 -8.68 1 98.88 82 VAL A C 1
ATOM 647 O O . VAL A 1 82 ? -0.228 -25.156 -9.398 1 98.88 82 VAL A O 1
ATOM 650 N N . GLU A 1 83 ? 1.306 -25.562 -7.852 1 98.81 83 GLU A N 1
ATOM 651 C CA . GLU A 1 83 ? 0.856 -26.922 -7.574 1 98.81 83 GLU A CA 1
ATOM 652 C C . GLU A 1 83 ? 1.081 -27.281 -6.109 1 98.81 83 GLU A C 1
ATOM 654 O O . GLU A 1 83 ? 1.993 -26.766 -5.465 1 98.81 83 GLU A O 1
ATOM 659 N N . ARG A 1 84 ? 0.174 -28.109 -5.621 1 98.5 84 ARG A N 1
ATOM 660 C CA . ARG A 1 84 ? 0.353 -28.672 -4.285 1 98.5 84 ARG A CA 1
ATOM 661 C C . ARG A 1 84 ? 1.233 -29.922 -4.324 1 98.5 84 ARG A C 1
ATOM 663 O O . ARG A 1 84 ? 1.024 -30.812 -5.156 1 98.5 84 ARG A O 1
ATOM 670 N N . VAL A 1 85 ? 2.182 -29.891 -3.379 1 98.25 85 VAL A N 1
ATOM 671 C CA . VAL A 1 85 ? 3.111 -31.016 -3.344 1 98.25 85 VAL A CA 1
ATOM 672 C C . VAL A 1 85 ? 3.215 -31.547 -1.917 1 98.25 85 VAL A C 1
ATOM 674 O O . VAL A 1 85 ? 3.406 -30.781 -0.971 1 98.25 85 VAL A O 1
ATOM 677 N N . LYS A 1 86 ? 3.113 -32.875 -1.785 1 97.44 86 LYS A N 1
ATOM 678 C CA . LYS A 1 86 ? 3.291 -33.5 -0.478 1 97.44 86 LYS A CA 1
ATOM 679 C C . LYS A 1 86 ? 4.77 -33.594 -0.105 1 97.44 86 LYS A C 1
ATOM 681 O O . LYS A 1 86 ? 5.613 -33.875 -0.954 1 97.44 86 LYS A O 1
ATOM 686 N N . ASP A 1 87 ? 5.062 -33.25 1.164 1 94.06 87 ASP A N 1
ATOM 687 C CA . ASP A 1 87 ? 6.422 -33.406 1.671 1 94.06 87 ASP A CA 1
ATOM 688 C C . ASP A 1 87 ? 6.797 -34.875 1.767 1 94.06 87 ASP A C 1
ATOM 690 O O . ASP A 1 87 ? 6.074 -35.688 2.373 1 94.06 87 ASP A O 1
ATOM 694 N N . PRO A 1 88 ? 7.867 -35.219 1.164 1 93.25 88 PRO A N 1
ATOM 695 C CA . PRO A 1 88 ? 8.25 -36.625 1.17 1 93.25 88 PRO A CA 1
ATOM 696 C C . PRO A 1 88 ? 8.547 -37.156 2.572 1 93.25 88 PRO A C 1
ATOM 698 O O . PRO A 1 88 ? 8.367 -38.344 2.842 1 93.25 88 PRO A O 1
ATOM 701 N N . ALA A 1 89 ? 9 -36.281 3.408 1 95.25 89 ALA A N 1
ATOM 702 C CA . ALA A 1 89 ? 9.375 -36.688 4.762 1 95.25 89 ALA A CA 1
ATOM 703 C C . ALA A 1 89 ? 8.156 -36.719 5.68 1 95.25 89 ALA A C 1
ATOM 705 O O . ALA A 1 89 ? 8.148 -37.438 6.688 1 95.25 89 ALA A O 1
ATOM 706 N N . ASP A 1 90 ? 7.211 -36.031 5.477 1 95.94 90 ASP A N 1
ATOM 707 C CA . ASP A 1 90 ? 5.973 -35.969 6.242 1 95.94 90 ASP A CA 1
ATOM 708 C C . ASP A 1 90 ? 4.773 -35.719 5.328 1 95.94 90 ASP A C 1
ATOM 710 O O . ASP A 1 90 ? 4.426 -34.562 5.051 1 95.94 90 ASP A O 1
ATOM 714 N N . ARG A 1 91 ? 4.117 -36.719 4.961 1 94.12 91 ARG A N 1
ATOM 715 C CA . ARG A 1 91 ? 3.062 -36.656 3.953 1 94.12 91 ARG A CA 1
ATOM 716 C C . ARG A 1 91 ? 1.871 -35.844 4.453 1 94.12 91 ARG A C 1
ATOM 718 O O . ARG A 1 91 ? 0.977 -35.5 3.676 1 94.12 91 ARG A O 1
ATOM 725 N N . ARG A 1 92 ? 1.791 -35.5 5.652 1 94.81 92 ARG A N 1
ATOM 726 C CA . ARG A 1 92 ? 0.737 -34.656 6.203 1 94.81 92 ARG A CA 1
ATOM 727 C C . ARG A 1 92 ? 0.977 -33.219 5.867 1 94.81 92 ARG A C 1
ATOM 729 O O . ARG A 1 92 ? 0.062 -32.375 5.957 1 94.81 92 ARG A O 1
ATOM 736 N N . VAL A 1 93 ? 2.221 -32.969 5.508 1 97.56 93 VAL A N 1
ATOM 737 C CA . VAL A 1 93 ? 2.586 -31.594 5.18 1 97.56 93 VAL A CA 1
ATOM 738 C C . VAL A 1 93 ? 2.486 -31.375 3.672 1 97.56 93 VAL A C 1
ATOM 740 O O . VAL A 1 93 ? 3.107 -32.094 2.893 1 97.56 93 VAL A O 1
ATOM 743 N N . VAL A 1 94 ? 1.643 -30.453 3.289 1 98.25 94 VAL A N 1
ATOM 744 C CA . VAL A 1 94 ? 1.48 -30.078 1.889 1 98.25 94 VAL A CA 1
ATOM 745 C C . VAL A 1 94 ? 2.041 -28.672 1.659 1 98.25 94 VAL A C 1
ATOM 747 O O . VAL A 1 94 ? 1.737 -27.75 2.412 1 98.25 94 VAL A O 1
ATOM 750 N N . ARG A 1 95 ? 2.852 -28.578 0.604 1 98.5 95 ARG A N 1
ATOM 751 C CA . ARG A 1 95 ? 3.441 -27.281 0.279 1 98.5 95 ARG A CA 1
ATOM 752 C C . ARG A 1 95 ? 3 -26.812 -1.104 1 98.5 95 ARG A C 1
ATOM 754 O O . ARG A 1 95 ? 2.654 -27.625 -1.961 1 98.5 95 ARG A O 1
ATOM 761 N N . ILE A 1 96 ? 3.02 -25.5 -1.259 1 98.75 96 ILE A N 1
ATOM 762 C CA . ILE A 1 96 ? 2.674 -24.875 -2.535 1 98.75 96 ILE A CA 1
ATOM 763 C C . ILE A 1 96 ? 3.945 -24.578 -3.324 1 98.75 96 ILE A C 1
ATOM 765 O O . ILE A 1 96 ? 4.852 -23.906 -2.818 1 98.75 96 ILE A O 1
ATOM 769 N N . HIS A 1 97 ? 3.982 -25.094 -4.527 1 98.69 97 HIS A N 1
ATOM 770 C CA . HIS A 1 97 ? 5.145 -24.938 -5.395 1 98.69 97 HIS A CA 1
ATOM 771 C C . HIS A 1 97 ? 4.82 -24.047 -6.586 1 98.69 97 HIS A C 1
ATOM 773 O O . HIS A 1 97 ? 3.803 -24.234 -7.254 1 98.69 97 HIS A O 1
ATOM 779 N N . LEU A 1 98 ? 5.711 -23.062 -6.746 1 98.75 98 LEU A N 1
ATOM 780 C CA . LEU A 1 98 ? 5.578 -22.156 -7.879 1 98.75 98 LEU A CA 1
ATOM 781 C C . LEU A 1 98 ? 5.93 -22.859 -9.188 1 98.75 98 LEU A C 1
ATOM 783 O O . LEU A 1 98 ? 6.965 -23.516 -9.281 1 98.75 98 LEU A O 1
ATOM 787 N N . LEU A 1 99 ? 5.055 -22.719 -10.195 1 98.81 99 LEU A N 1
ATOM 788 C CA . LEU A 1 99 ? 5.293 -23.312 -11.508 1 98.81 99 LEU A CA 1
ATOM 789 C C . LEU A 1 99 ? 5.898 -22.281 -12.469 1 98.81 99 LEU A C 1
ATOM 791 O O . LEU A 1 99 ? 5.906 -21.094 -12.172 1 98.81 99 LEU A O 1
ATOM 795 N N . PRO A 1 100 ? 6.449 -22.734 -13.656 1 98.56 100 PRO A N 1
ATOM 796 C CA . PRO A 1 100 ? 7.137 -21.828 -14.586 1 98.56 100 PRO A CA 1
ATOM 797 C C . PRO A 1 100 ? 6.254 -20.672 -15.047 1 98.56 100 PRO A C 1
ATOM 799 O O . PRO A 1 100 ? 6.73 -19.531 -15.172 1 98.56 100 PRO A O 1
ATOM 802 N N . GLU A 1 101 ? 5.02 -20.953 -15.25 1 98.12 101 GLU A N 1
ATOM 803 C CA . GLU A 1 101 ? 4.121 -19.891 -15.695 1 98.12 101 GLU A CA 1
ATOM 804 C C . GLU A 1 101 ? 3.92 -18.844 -14.602 1 98.12 101 GLU A C 1
ATOM 806 O O . GLU A 1 101 ? 3.875 -17.641 -14.891 1 98.12 101 GLU A O 1
ATOM 811 N N . GLY A 1 102 ? 3.762 -19.266 -13.344 1 98.38 102 GLY A N 1
ATOM 812 C CA . GLY A 1 102 ? 3.705 -18.328 -12.234 1 98.38 102 GLY A CA 1
ATOM 813 C C . GLY A 1 102 ? 4.945 -17.469 -12.117 1 98.38 102 GLY A C 1
ATOM 814 O O . GLY A 1 102 ? 4.852 -16.25 -11.898 1 98.38 102 GLY A O 1
ATOM 815 N N . GLU A 1 103 ? 6.039 -18.094 -12.305 1 98.25 103 GLU A N 1
ATOM 816 C CA . GLU A 1 103 ? 7.309 -17.375 -12.234 1 98.25 103 GLU A CA 1
ATOM 817 C C . GLU A 1 103 ? 7.422 -16.344 -13.359 1 98.25 103 GLU A C 1
ATOM 819 O O . GLU A 1 103 ? 7.898 -15.234 -13.133 1 98.25 103 GLU A O 1
ATOM 824 N N . ARG A 1 104 ? 7.047 -16.766 -14.531 1 97.94 104 ARG A N 1
ATOM 825 C CA . ARG A 1 104 ? 7.086 -15.859 -15.68 1 97.94 104 ARG A CA 1
ATOM 826 C C . ARG A 1 104 ? 6.266 -14.602 -15.414 1 97.94 104 ARG A C 1
ATOM 828 O O . ARG A 1 104 ? 6.738 -13.484 -15.633 1 97.94 104 ARG A O 1
ATOM 835 N N . ILE A 1 105 ? 5.051 -14.766 -14.922 1 97.94 105 ILE A N 1
ATOM 836 C CA . ILE A 1 105 ? 4.145 -13.641 -14.672 1 97.94 105 ILE A CA 1
ATOM 837 C C . ILE A 1 105 ? 4.758 -12.703 -13.633 1 97.94 105 ILE A C 1
ATOM 839 O O . ILE A 1 105 ? 4.793 -11.492 -13.828 1 97.94 105 ILE A O 1
ATOM 843 N N . ILE A 1 106 ? 5.246 -13.258 -12.555 1 97.81 106 ILE A N 1
ATOM 844 C CA . ILE A 1 106 ? 5.824 -12.461 -11.477 1 97.81 106 ILE A CA 1
ATOM 845 C C . ILE A 1 106 ? 6.984 -11.625 -12.023 1 97.81 106 ILE A C 1
ATOM 847 O O . ILE A 1 106 ? 7.062 -10.422 -11.781 1 97.81 106 ILE A O 1
ATOM 851 N N . GLN A 1 107 ? 7.824 -12.258 -12.781 1 97.56 107 GLN A N 1
ATOM 852 C CA . GLN A 1 107 ? 9.016 -11.586 -13.297 1 97.56 107 GLN A CA 1
ATOM 853 C C . GLN A 1 107 ? 8.633 -10.453 -14.25 1 97.56 107 GLN A C 1
ATOM 855 O O . GLN A 1 107 ? 9.219 -9.375 -14.203 1 97.56 107 GLN A O 1
ATOM 860 N N . GLU A 1 108 ? 7.676 -10.727 -15.07 1 98.31 108 GLU A N 1
ATOM 861 C CA . GLU A 1 108 ? 7.234 -9.703 -16.016 1 98.31 108 GLU A CA 1
ATOM 862 C C . GLU A 1 108 ? 6.637 -8.508 -15.297 1 98.31 108 GLU A C 1
ATOM 864 O O . GLU A 1 108 ? 6.93 -7.359 -15.633 1 98.31 108 GLU A O 1
ATOM 869 N N . VAL A 1 109 ? 5.824 -8.781 -14.312 1 98.19 109 VAL A N 1
ATOM 870 C CA . VAL A 1 109 ? 5.168 -7.707 -13.578 1 98.19 109 VAL A CA 1
ATOM 871 C C . VAL A 1 109 ? 6.207 -6.898 -12.805 1 98.19 109 VAL A C 1
ATOM 873 O O . VAL A 1 109 ? 6.168 -5.668 -12.805 1 98.19 109 VAL A O 1
ATOM 876 N N . ILE A 1 110 ? 7.176 -7.586 -12.172 1 97 110 ILE A N 1
ATOM 877 C CA . ILE A 1 110 ? 8.227 -6.914 -11.406 1 97 110 ILE A CA 1
ATOM 878 C C . ILE A 1 110 ? 9.047 -6.023 -12.336 1 97 110 ILE A C 1
ATOM 880 O O . ILE A 1 110 ? 9.367 -4.883 -11.992 1 97 110 ILE A O 1
ATOM 884 N N . THR A 1 111 ? 9.312 -6.527 -13.484 1 97.81 111 THR A N 1
ATOM 885 C CA . THR A 1 111 ? 10.07 -5.766 -14.477 1 97.81 111 THR A CA 1
ATOM 886 C C . THR A 1 111 ? 9.312 -4.496 -14.867 1 97.81 111 THR A C 1
ATOM 888 O O . THR A 1 111 ? 9.906 -3.418 -14.953 1 97.81 111 THR A O 1
ATOM 891 N N . LYS A 1 112 ? 8.062 -4.617 -15.078 1 98.31 112 LYS A N 1
ATOM 892 C CA . LYS A 1 112 ? 7.246 -3.461 -15.453 1 98.31 112 LYS A CA 1
ATOM 893 C C . LYS A 1 112 ? 7.18 -2.449 -14.312 1 98.31 112 LYS A C 1
ATOM 895 O O . LYS A 1 112 ? 7.223 -1.24 -14.539 1 98.31 112 LYS A O 1
ATOM 900 N N . ARG A 1 113 ? 7.047 -2.938 -13.094 1 98 113 ARG A N 1
ATOM 901 C CA . ARG A 1 113 ? 7.066 -2.055 -11.93 1 98 113 ARG A CA 1
ATOM 902 C C . ARG A 1 113 ? 8.391 -1.3 -11.836 1 98 113 ARG A C 1
ATOM 904 O O . ARG A 1 113 ? 8.406 -0.105 -11.531 1 98 113 ARG A O 1
ATOM 911 N N . GLN A 1 114 ? 9.477 -2.002 -12.109 1 98.19 114 GLN A N 1
ATOM 912 C CA . GLN A 1 114 ? 10.797 -1.388 -12.055 1 98.19 114 GLN A CA 1
ATOM 913 C C . GLN A 1 114 ? 10.961 -0.353 -13.164 1 98.19 114 GLN A C 1
ATOM 915 O O . GLN A 1 114 ? 11.578 0.696 -12.953 1 98.19 114 GLN A O 1
ATOM 920 N N . GLU A 1 115 ? 10.453 -0.657 -14.32 1 97.94 115 GLU A N 1
ATOM 921 C CA . GLU A 1 115 ? 10.484 0.3 -15.422 1 97.94 115 GLU A CA 1
ATOM 922 C C . GLU A 1 115 ? 9.727 1.577 -15.07 1 97.94 115 GLU A C 1
ATOM 924 O O . GLU A 1 115 ? 10.203 2.682 -15.344 1 97.94 115 GLU A O 1
ATOM 929 N N . TYR A 1 116 ? 8.602 1.43 -14.492 1 98.19 116 TYR A N 1
ATOM 930 C CA . TYR A 1 116 ? 7.828 2.578 -14.039 1 98.19 116 TYR A CA 1
ATOM 931 C C . TYR A 1 116 ? 8.633 3.432 -13.07 1 98.19 116 TYR A C 1
ATOM 933 O O . TYR A 1 116 ? 8.734 4.648 -13.242 1 98.19 116 TYR A O 1
ATOM 941 N N . LEU A 1 117 ? 9.273 2.754 -12.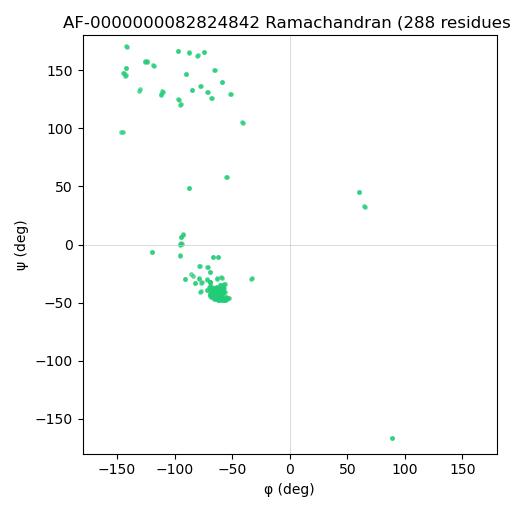078 1 97.94 117 LEU A N 1
ATOM 942 C CA . LEU A 1 117 ? 10.039 3.492 -11.07 1 97.94 117 LEU A CA 1
ATOM 943 C C . LEU A 1 117 ? 11.25 4.168 -11.703 1 97.94 117 LEU A C 1
ATOM 945 O O . LEU A 1 117 ? 11.625 5.273 -11.312 1 97.94 117 LEU A O 1
ATOM 949 N N . ARG A 1 118 ? 11.828 3.438 -12.633 1 97.38 118 ARG A N 1
ATOM 950 C CA . ARG A 1 118 ? 12.969 4.02 -13.328 1 97.38 118 ARG A CA 1
ATOM 951 C C . ARG A 1 118 ? 12.594 5.352 -13.977 1 97.38 118 ARG A C 1
ATOM 953 O O . ARG A 1 118 ? 13.375 6.309 -13.93 1 97.38 118 ARG A O 1
ATOM 960 N N . ASP A 1 119 ? 11.414 5.418 -14.555 1 97.44 119 ASP A N 1
ATOM 961 C CA . ASP A 1 119 ? 10.93 6.648 -15.172 1 97.44 119 ASP A CA 1
ATOM 962 C C . ASP A 1 119 ? 10.758 7.75 -14.125 1 97.44 119 ASP A C 1
ATOM 964 O O . ASP A 1 119 ? 11.023 8.922 -14.398 1 97.44 119 ASP A O 1
ATOM 968 N N . MET A 1 120 ? 10.305 7.398 -12.961 1 97.75 120 MET A N 1
ATOM 969 C CA . MET A 1 120 ? 10.094 8.367 -11.891 1 97.75 120 MET A CA 1
ATOM 970 C C . MET A 1 120 ? 11.43 8.906 -11.375 1 97.75 120 MET A C 1
ATOM 972 O O . MET A 1 120 ? 11.484 10.008 -10.828 1 97.75 120 MET A O 1
ATOM 976 N N . PHE A 1 121 ? 12.531 8.133 -11.562 1 97.81 121 PHE A N 1
ATOM 977 C CA . PHE A 1 121 ? 13.812 8.484 -10.969 1 97.81 121 PHE A CA 1
ATOM 978 C C . PHE A 1 121 ? 14.664 9.273 -11.953 1 97.81 121 PHE A C 1
ATOM 980 O O . PHE A 1 121 ? 15.828 9.586 -11.672 1 97.81 121 PHE A O 1
ATOM 987 N N . GLU A 1 122 ? 14.102 9.609 -13.062 1 96.12 122 GLU A N 1
ATOM 988 C CA . GLU A 1 122 ? 14.859 10.289 -14.109 1 96.12 122 GLU A CA 1
ATOM 989 C C . GLU A 1 122 ? 15.43 11.609 -13.602 1 96.12 122 GLU A C 1
ATOM 991 O O . GLU A 1 122 ? 16.484 12.055 -14.062 1 96.12 122 GLU A O 1
ATOM 996 N N . THR A 1 123 ? 14.781 12.258 -12.625 1 96.25 123 THR A N 1
ATOM 997 C CA . THR A 1 123 ? 15.219 13.562 -12.141 1 96.25 123 THR A CA 1
ATOM 998 C C . THR A 1 123 ? 16.109 13.406 -10.906 1 96.25 123 THR A C 1
ATOM 1000 O O . THR A 1 123 ? 16.531 14.398 -10.305 1 96.25 123 THR A O 1
ATOM 1003 N N . PHE A 1 124 ? 16.328 12.234 -10.492 1 97.56 124 PHE A N 1
ATOM 1004 C CA . PHE A 1 124 ? 17.203 11.953 -9.367 1 97.56 124 PHE A CA 1
ATOM 1005 C C . PHE A 1 124 ? 18.641 11.742 -9.836 1 97.56 124 PHE A C 1
ATOM 1007 O O . PHE A 1 124 ? 18.875 11.164 -10.898 1 97.56 124 PHE A O 1
ATOM 1014 N N . THR A 1 125 ? 19.656 12.125 -9.039 1 97 125 THR A N 1
ATOM 1015 C CA . THR A 1 125 ? 21.047 11.734 -9.273 1 97 125 THR A CA 1
ATOM 1016 C C . THR A 1 125 ? 21.297 10.312 -8.758 1 97 125 THR A C 1
ATOM 1018 O O . THR A 1 125 ? 20.531 9.805 -7.941 1 97 125 THR A O 1
ATOM 1021 N N . ASP A 1 126 ? 22.344 9.703 -9.195 1 95.44 126 ASP A N 1
ATOM 1022 C CA . ASP A 1 126 ? 22.703 8.375 -8.719 1 95.44 126 ASP A CA 1
ATOM 1023 C C . ASP A 1 126 ? 22.906 8.367 -7.207 1 95.44 126 ASP A C 1
ATOM 1025 O O . ASP A 1 126 ? 22.547 7.398 -6.531 1 95.44 126 ASP A O 1
ATOM 1029 N N . GLU A 1 127 ? 23.422 9.461 -6.738 1 96.56 127 GLU A N 1
ATOM 1030 C CA . GLU A 1 127 ? 23.656 9.578 -5.301 1 96.56 127 GLU A CA 1
ATOM 1031 C C . GLU A 1 127 ? 22.344 9.656 -4.535 1 96.56 127 GLU A C 1
ATOM 1033 O O . GLU A 1 127 ? 22.172 9.016 -3.494 1 96.56 127 GLU A O 1
ATOM 1038 N N . GLU A 1 128 ? 21.406 10.414 -5.039 1 97.38 128 GLU A N 1
ATOM 1039 C CA . GLU A 1 128 ? 20.078 10.516 -4.418 1 97.38 128 GLU A CA 1
ATOM 1040 C C . GLU A 1 128 ? 19.391 9.156 -4.371 1 97.38 128 GLU A C 1
ATOM 1042 O O . GLU A 1 128 ? 18.766 8.805 -3.361 1 97.38 128 GLU A O 1
ATOM 1047 N N . ILE A 1 129 ? 19.531 8.406 -5.445 1 98 129 ILE A N 1
ATOM 1048 C CA . ILE A 1 129 ? 18.891 7.098 -5.531 1 98 129 ILE A CA 1
ATOM 1049 C C . ILE A 1 129 ? 19.516 6.148 -4.516 1 98 129 ILE A C 1
ATOM 1051 O O . ILE A 1 129 ? 18.812 5.422 -3.814 1 98 129 ILE A O 1
ATOM 1055 N N . ALA A 1 130 ? 20.781 6.18 -4.445 1 97.44 130 ALA A N 1
ATOM 1056 C CA . ALA A 1 130 ? 21.5 5.301 -3.523 1 97.44 130 ALA A CA 1
ATOM 1057 C C . ALA A 1 130 ? 21.125 5.602 -2.076 1 97.44 130 ALA A C 1
ATOM 1059 O O . ALA A 1 130 ? 20.922 4.688 -1.275 1 97.44 130 ALA A O 1
ATOM 1060 N N . ILE A 1 131 ? 21.031 6.871 -1.755 1 97.44 131 ILE A N 1
ATOM 1061 C CA . ILE A 1 131 ? 20.672 7.281 -0.401 1 97.44 131 ILE A CA 1
ATOM 1062 C C . ILE A 1 131 ? 19.234 6.867 -0.1 1 97.44 131 ILE A C 1
ATOM 1064 O O . ILE A 1 131 ? 18.922 6.402 1.001 1 97.44 131 ILE A O 1
ATOM 1068 N N . PHE A 1 132 ? 18.375 7.055 -1.105 1 98.38 132 PHE A N 1
ATOM 1069 C CA . PHE A 1 132 ? 16.984 6.66 -0.959 1 98.38 132 PHE A CA 1
ATOM 1070 C C . PHE A 1 132 ? 16.859 5.16 -0.709 1 98.38 132 PHE A C 1
ATOM 1072 O O . PHE A 1 132 ? 16.156 4.73 0.199 1 98.38 132 PHE A O 1
ATOM 1079 N N . GLU A 1 133 ? 17.562 4.355 -1.473 1 98.38 133 GLU A N 1
ATOM 1080 C CA . GLU A 1 133 ? 17.594 2.904 -1.305 1 98.38 133 GLU A CA 1
ATOM 1081 C C . GLU A 1 133 ? 18.016 2.523 0.112 1 98.38 133 GLU A C 1
ATOM 1083 O O . GLU A 1 133 ? 17.359 1.699 0.758 1 98.38 133 GLU A O 1
ATOM 1088 N N . LYS A 1 134 ? 19.062 3.174 0.556 1 98.06 134 LYS A N 1
ATOM 1089 C CA . LYS A 1 134 ? 19.578 2.877 1.887 1 98.06 134 LYS A CA 1
ATOM 1090 C C . LYS A 1 134 ? 18.562 3.209 2.967 1 98.06 134 LYS A C 1
ATOM 1092 O O . LYS A 1 134 ? 18.375 2.445 3.918 1 98.06 134 LYS A O 1
ATOM 1097 N N . SER A 1 135 ? 17.891 4.332 2.838 1 98.38 135 SER A N 1
ATOM 1098 C CA . SER A 1 135 ? 16.875 4.762 3.799 1 98.38 135 SER A CA 1
ATOM 1099 C C . SER A 1 135 ? 15.711 3.785 3.84 1 98.38 135 SER A C 1
ATOM 1101 O O . SER A 1 135 ? 15.234 3.424 4.918 1 98.38 135 SER A O 1
ATOM 1103 N N . LEU A 1 136 ? 15.25 3.357 2.678 1 98.62 136 LEU A N 1
ATOM 1104 C CA . LEU A 1 136 ? 14.141 2.414 2.584 1 98.62 136 LEU A CA 1
ATOM 1105 C C . LEU A 1 136 ? 14.508 1.079 3.227 1 98.62 136 LEU A C 1
ATOM 1107 O O . LEU A 1 136 ? 13.719 0.511 3.979 1 98.62 136 LEU A O 1
ATOM 1111 N N . MET A 1 137 ? 15.688 0.596 2.918 1 98.19 137 MET A N 1
ATOM 1112 C CA . MET A 1 137 ? 16.125 -0.69 3.455 1 98.19 137 MET A CA 1
ATOM 1113 C C . MET A 1 137 ? 16.266 -0.629 4.973 1 98.19 137 MET A C 1
ATOM 1115 O O . MET A 1 137 ? 15.922 -1.586 5.668 1 98.19 137 MET A O 1
ATOM 1119 N N . LYS A 1 138 ? 16.797 0.478 5.465 1 98.38 138 LYS A N 1
ATOM 1120 C CA . LYS A 1 138 ? 16.922 0.662 6.906 1 98.38 138 LYS A CA 1
ATOM 1121 C C . LYS A 1 138 ? 15.547 0.675 7.574 1 98.38 138 LYS A C 1
ATOM 1123 O O . LYS A 1 138 ? 15.352 0.027 8.602 1 98.38 138 LYS A O 1
ATOM 1128 N N . LEU A 1 139 ? 14.586 1.426 7.012 1 98.62 139 LEU A N 1
ATOM 1129 C CA . LEU A 1 139 ? 13.234 1.458 7.555 1 98.62 139 LEU A CA 1
ATOM 1130 C C . LEU A 1 139 ? 12.609 0.067 7.539 1 98.62 139 LEU A C 1
ATOM 1132 O O . LEU A 1 139 ? 12.016 -0.362 8.531 1 98.62 139 LEU A O 1
ATOM 1136 N N . GLN A 1 140 ? 12.727 -0.622 6.395 1 98.25 140 GLN A N 1
ATOM 1137 C CA . GLN A 1 140 ? 12.195 -1.975 6.273 1 98.25 140 GLN A CA 1
ATOM 1138 C C . GLN A 1 140 ? 12.75 -2.885 7.363 1 98.25 140 GLN A C 1
ATOM 1140 O O . GLN A 1 140 ? 12.016 -3.686 7.945 1 98.25 140 GLN A O 1
ATOM 1145 N N . HIS A 1 141 ? 14.039 -2.781 7.551 1 97.94 141 HIS A N 1
ATOM 1146 C CA . HIS A 1 141 ? 14.703 -3.576 8.578 1 97.94 141 HIS A CA 1
ATOM 1147 C C . HIS A 1 141 ? 14.102 -3.309 9.953 1 97.94 141 HIS A C 1
ATOM 1149 O O . HIS A 1 141 ? 13.797 -4.246 10.695 1 97.94 141 HIS A O 1
ATOM 1155 N N . GLU A 1 142 ? 13.898 -2.049 10.32 1 98 142 GLU A N 1
ATOM 1156 C CA . GLU A 1 142 ? 13.336 -1.683 11.617 1 98 142 GLU A CA 1
ATOM 1157 C C . GLU A 1 142 ? 11.898 -2.18 11.75 1 98 142 GLU A C 1
ATOM 1159 O O . GLU A 1 142 ? 11.492 -2.617 12.828 1 98 142 GLU A O 1
ATOM 1164 N N . MET A 1 143 ? 11.117 -2.15 10.688 1 97.75 143 MET A N 1
ATOM 1165 C CA . MET A 1 143 ? 9.719 -2.568 10.719 1 97.75 143 MET A CA 1
ATOM 1166 C C . MET A 1 143 ? 9.609 -4.078 10.914 1 97.75 143 MET A C 1
ATOM 1168 O O . MET A 1 143 ? 8.641 -4.562 11.508 1 97.75 143 MET A O 1
ATOM 1172 N N . LYS A 1 144 ? 10.555 -4.836 10.406 1 94.69 144 LYS A N 1
ATOM 1173 C CA . LYS A 1 144 ? 10.555 -6.289 10.547 1 94.69 144 LYS A CA 1
ATOM 1174 C C . LYS A 1 144 ? 11.039 -6.707 11.93 1 94.69 14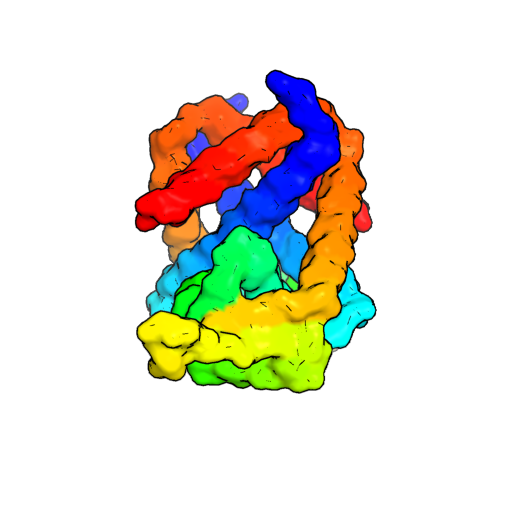4 LYS A C 1
ATOM 1176 O O . LYS A 1 144 ? 10.664 -7.773 12.43 1 94.69 144 LYS A O 1
ATOM 1181 N N . ARG A 1 145 ? 11.867 -5.898 12.484 1 91.69 145 ARG A N 1
ATOM 1182 C CA . ARG A 1 145 ? 12.445 -6.195 13.789 1 91.69 145 ARG A CA 1
ATOM 1183 C C . ARG A 1 145 ? 11.453 -5.898 14.906 1 91.69 145 ARG A C 1
ATOM 1185 O O . ARG A 1 145 ? 11.406 -6.613 15.914 1 91.69 145 ARG A O 1
ATOM 1192 N N . LYS A 1 146 ? 10.727 -4.809 14.797 1 84.31 146 LYS A N 1
ATOM 1193 C CA . LYS A 1 146 ? 9.836 -4.359 15.867 1 84.31 146 LYS A CA 1
ATOM 1194 C C . LYS A 1 146 ? 8.406 -4.84 15.633 1 84.31 146 LYS A C 1
ATOM 1196 O O . LYS A 1 146 ? 7.668 -5.09 16.594 1 84.31 146 LYS A O 1
ATOM 1201 N N . MET B 1 1 ? 31.219 -0.685 -4.137 1 33.78 1 MET B N 1
ATOM 1202 C CA . MET B 1 1 ? 30.859 -1.46 -5.32 1 33.78 1 MET B CA 1
ATOM 1203 C C . MET B 1 1 ? 29.734 -0.775 -6.102 1 33.78 1 MET B C 1
ATOM 1205 O O . MET B 1 1 ? 28.844 -0.176 -5.508 1 33.78 1 MET B O 1
ATOM 1209 N N . THR B 1 2 ? 29.953 -0.301 -7.32 1 41.69 2 THR B N 1
ATOM 1210 C CA . THR B 1 2 ? 29.219 0.575 -8.234 1 41.69 2 THR B CA 1
ATOM 1211 C C . THR B 1 2 ? 27.812 0.042 -8.5 1 41.69 2 THR B C 1
ATOM 1213 O O . THR B 1 2 ? 27.641 -0.938 -9.227 1 41.69 2 THR B O 1
ATOM 1216 N N . SER B 1 3 ? 26.953 -0.16 -7.523 1 51.56 3 SER B N 1
ATOM 1217 C CA . SER B 1 3 ? 25.594 -0.661 -7.727 1 51.56 3 SER B CA 1
ATOM 1218 C C . SER B 1 3 ? 24.953 -0.015 -8.945 1 51.56 3 SER B C 1
ATOM 1220 O O . SER B 1 3 ? 25.047 1.199 -9.141 1 51.56 3 SER B O 1
ATOM 1222 N N . LYS B 1 4 ? 24.891 -0.813 -9.969 1 57.78 4 LYS B N 1
ATOM 1223 C CA . LYS B 1 4 ? 24.344 -0.371 -11.242 1 57.78 4 LYS B CA 1
ATOM 1224 C C . LYS B 1 4 ? 22.969 0.256 -11.062 1 57.78 4 LYS B C 1
ATOM 1226 O O . LYS B 1 4 ? 22.156 -0.218 -10.258 1 57.78 4 LYS B O 1
ATOM 1231 N N . PRO B 1 5 ? 22.812 1.45 -11.633 1 65.69 5 PRO B N 1
ATOM 1232 C CA . PRO B 1 5 ? 21.547 2.174 -11.562 1 65.69 5 PRO B CA 1
ATOM 1233 C C . PRO B 1 5 ? 20.328 1.244 -11.57 1 65.69 5 PRO B C 1
ATOM 1235 O O . PRO B 1 5 ? 19.375 1.462 -10.82 1 65.69 5 PRO B O 1
ATOM 1238 N N . LEU B 1 6 ? 20.531 0.136 -12.211 1 74.12 6 LEU B N 1
ATOM 1239 C CA . LEU B 1 6 ? 19.438 -0.822 -12.336 1 74.12 6 LEU B CA 1
ATOM 1240 C C . LEU B 1 6 ? 19.234 -1.591 -11.031 1 74.12 6 LEU B C 1
ATOM 1242 O O . LEU B 1 6 ? 18.094 -1.878 -10.648 1 74.12 6 LEU B O 1
ATOM 1246 N N . GLU B 1 7 ? 20.312 -1.819 -10.32 1 85.56 7 GLU B N 1
ATOM 1247 C CA . GLU B 1 7 ? 20.25 -2.592 -9.086 1 85.56 7 GLU B CA 1
ATOM 1248 C C . GLU B 1 7 ? 19.562 -1.798 -7.977 1 85.56 7 GLU B C 1
ATOM 1250 O O . GLU B 1 7 ? 18.797 -2.355 -7.191 1 85.56 7 GLU B O 1
ATOM 1255 N N . HIS B 1 8 ? 19.719 -0.498 -8.062 1 94.38 8 HIS B N 1
ATOM 1256 C CA . HIS B 1 8 ? 19.078 0.346 -7.059 1 94.38 8 HIS B CA 1
ATOM 1257 C C . HIS B 1 8 ? 17.562 0.332 -7.215 1 94.38 8 HIS B C 1
ATOM 1259 O O . HIS B 1 8 ? 16.828 0.222 -6.227 1 94.38 8 HIS B O 1
ATOM 1265 N N . VAL B 1 9 ? 17.172 0.272 -8.406 1 96.94 9 VAL B N 1
ATOM 1266 C CA . VAL B 1 9 ? 15.742 0.355 -8.672 1 96.94 9 VAL B CA 1
ATOM 1267 C C . VAL B 1 9 ? 15.055 -0.935 -8.227 1 96.94 9 VAL B C 1
ATOM 1269 O O . VAL B 1 9 ? 13.961 -0.9 -7.664 1 96.94 9 VAL B O 1
ATOM 1272 N N . ALA B 1 10 ? 15.711 -2.053 -8.469 1 96.88 10 ALA B N 1
ATOM 1273 C CA . ALA B 1 10 ? 15.156 -3.34 -8.055 1 96.88 10 ALA B CA 1
ATOM 1274 C C . ALA B 1 10 ? 15.008 -3.41 -6.535 1 96.88 10 ALA B C 1
ATOM 1276 O O . ALA B 1 10 ? 13.969 -3.854 -6.031 1 96.88 10 ALA B O 1
ATOM 1277 N N . ASP B 1 11 ? 15.992 -2.945 -5.832 1 97.5 11 ASP B N 1
ATOM 1278 C CA . ASP B 1 11 ? 15.961 -2.941 -4.371 1 97.5 11 ASP B CA 1
ATOM 1279 C C . ASP B 1 11 ? 14.898 -1.976 -3.852 1 97.5 11 ASP B C 1
ATOM 1281 O O . ASP B 1 11 ? 14.195 -2.279 -2.887 1 97.5 11 ASP B O 1
ATOM 1285 N N . ILE B 1 12 ? 14.773 -0.877 -4.504 1 98.44 12 ILE B N 1
ATOM 1286 C CA . ILE B 1 12 ? 13.812 0.14 -4.098 1 98.44 12 ILE B CA 1
ATOM 1287 C C . ILE B 1 12 ? 12.391 -0.377 -4.316 1 98.44 12 ILE B C 1
ATOM 1289 O O . ILE B 1 12 ? 11.531 -0.243 -3.443 1 98.44 12 ILE B O 1
ATOM 1293 N N . GLU B 1 13 ? 12.203 -0.974 -5.488 1 98.25 13 GLU B N 1
ATOM 1294 C CA . GLU B 1 13 ? 10.891 -1.563 -5.77 1 98.25 13 GLU B CA 1
ATOM 1295 C C . GLU B 1 13 ? 10.5 -2.574 -4.695 1 98.25 13 GLU B C 1
ATOM 1297 O O . GLU B 1 13 ? 9.383 -2.539 -4.184 1 98.25 13 GLU B O 1
ATOM 1302 N N . LYS B 1 14 ? 11.359 -3.418 -4.332 1 96.88 14 LYS B N 1
ATOM 1303 C CA . LYS B 1 14 ? 11.125 -4.457 -3.334 1 96.88 14 LYS B CA 1
ATOM 1304 C C . LYS B 1 14 ? 10.859 -3.85 -1.961 1 96.88 14 LYS B C 1
ATOM 1306 O O . LYS B 1 14 ? 9.898 -4.223 -1.286 1 96.88 14 LYS B O 1
ATOM 1311 N N . SER B 1 15 ? 11.648 -2.875 -1.56 1 97.94 15 SER B N 1
ATOM 1312 C CA . SER B 1 15 ? 11.5 -2.252 -0.248 1 97.94 15 SER B CA 1
ATOM 1313 C C . SER B 1 15 ? 10.188 -1.474 -0.15 1 97.94 15 SER B C 1
ATOM 1315 O O . SER B 1 15 ? 9.492 -1.545 0.865 1 97.94 15 SER B O 1
ATOM 1317 N N . LEU B 1 16 ? 9.867 -0.729 -1.221 1 98.06 16 LEU B N 1
ATOM 1318 C CA . LEU B 1 16 ? 8.609 0.017 -1.23 1 98.06 16 LEU B CA 1
ATOM 1319 C C . LEU B 1 16 ? 7.418 -0.922 -1.097 1 98.06 16 LEU B C 1
ATOM 1321 O O . LEU B 1 16 ? 6.48 -0.637 -0.352 1 98.06 16 LEU B O 1
ATOM 1325 N N . ARG B 1 17 ? 7.492 -2.039 -1.76 1 95.56 17 ARG B N 1
ATOM 1326 C CA . ARG B 1 17 ? 6.414 -3.021 -1.716 1 95.56 17 ARG B C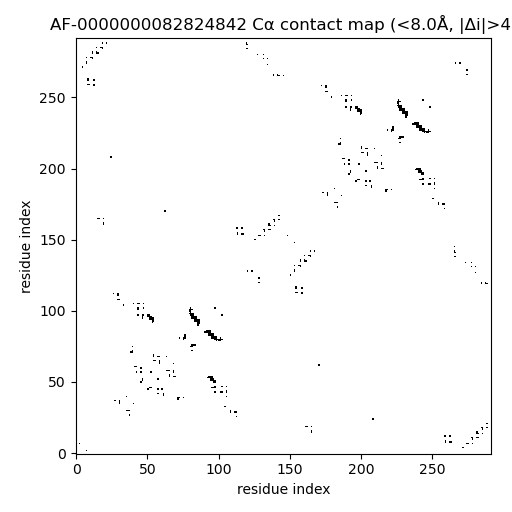A 1
ATOM 1327 C C . ARG B 1 17 ? 6.266 -3.611 -0.317 1 95.56 17 ARG B C 1
ATOM 1329 O O . ARG B 1 17 ? 5.156 -3.701 0.21 1 95.56 17 ARG B O 1
ATOM 1336 N N . HIS B 1 18 ? 7.344 -3.998 0.299 1 96.25 18 HIS B N 1
ATOM 1337 C CA . HIS B 1 18 ? 7.312 -4.574 1.638 1 96.25 18 HIS B CA 1
ATOM 1338 C C . HIS B 1 18 ? 6.875 -3.541 2.672 1 96.25 18 HIS B C 1
ATOM 1340 O O . HIS B 1 18 ? 6.059 -3.838 3.549 1 96.25 18 HIS B O 1
ATOM 1346 N N . ILE B 1 19 ? 7.375 -2.35 2.58 1 98.12 19 ILE B N 1
ATOM 1347 C CA . ILE B 1 19 ? 7.023 -1.282 3.51 1 98.12 19 ILE B CA 1
ATOM 1348 C C . ILE B 1 19 ? 5.539 -0.953 3.381 1 98.12 19 ILE B C 1
ATOM 1350 O O . ILE B 1 19 ? 4.836 -0.82 4.387 1 98.12 19 ILE B O 1
ATOM 1354 N N . ALA B 1 20 ? 5.113 -0.853 2.117 1 97.25 20 ALA B N 1
ATOM 1355 C CA . ALA B 1 20 ? 3.695 -0.577 1.886 1 97.25 20 ALA B CA 1
ATOM 1356 C C . ALA B 1 20 ? 2.816 -1.657 2.51 1 97.25 20 ALA B C 1
ATOM 1358 O O . ALA B 1 20 ? 1.777 -1.356 3.1 1 97.25 20 ALA B O 1
ATOM 1359 N N . ALA B 1 21 ? 3.209 -2.902 2.424 1 95.81 21 ALA B N 1
ATOM 1360 C CA . ALA B 1 21 ? 2.457 -4.016 2.996 1 95.81 21 ALA B CA 1
ATOM 1361 C C . ALA B 1 21 ? 2.416 -3.926 4.52 1 95.81 21 ALA B C 1
ATOM 1363 O O . ALA B 1 21 ? 1.368 -4.141 5.133 1 95.81 21 ALA B O 1
ATOM 1364 N N . ILE B 1 22 ? 3.506 -3.629 5.121 1 96.75 22 ILE B N 1
ATOM 1365 C CA . ILE B 1 22 ? 3.59 -3.533 6.574 1 96.75 22 ILE B CA 1
ATOM 1366 C C . ILE B 1 22 ? 2.73 -2.371 7.066 1 96.75 22 ILE B C 1
ATOM 1368 O O . ILE B 1 22 ? 1.989 -2.508 8.039 1 96.75 22 ILE B O 1
ATOM 1372 N N . ILE B 1 23 ? 2.809 -1.274 6.367 1 97 23 ILE B N 1
ATOM 1373 C CA . ILE B 1 23 ? 2.045 -0.089 6.742 1 97 23 ILE B CA 1
ATOM 1374 C C . ILE B 1 23 ? 0.551 -0.379 6.621 1 97 23 ILE B C 1
ATOM 1376 O O . ILE B 1 23 ? -0.236 0.017 7.484 1 97 23 ILE B O 1
ATOM 1380 N N . LYS B 1 24 ? 0.198 -1.022 5.613 1 96.06 24 LYS B N 1
ATOM 1381 C CA . LYS B 1 24 ? -1.2 -1.403 5.43 1 96.06 24 LYS B CA 1
ATOM 1382 C C . LYS B 1 24 ? -1.682 -2.287 6.578 1 96.06 24 LYS B C 1
ATOM 1384 O O . LYS B 1 24 ? -2.748 -2.045 7.148 1 96.06 24 LYS B O 1
ATOM 1389 N N . GLN B 1 25 ? -0.905 -3.248 6.902 1 96.19 25 GLN B N 1
ATOM 1390 C CA . GLN B 1 25 ? -1.291 -4.176 7.961 1 96.19 25 GLN B CA 1
ATOM 1391 C C . GLN B 1 25 ? -1.355 -3.469 9.312 1 96.19 25 GLN B C 1
ATOM 1393 O O . GLN B 1 25 ? -2.295 -3.676 10.086 1 96.19 25 GLN B O 1
ATOM 1398 N N . LYS B 1 26 ? -0.371 -2.678 9.641 1 96.81 26 LYS B N 1
ATOM 1399 C CA . LYS B 1 26 ? -0.384 -1.907 10.875 1 96.81 26 LYS B CA 1
ATOM 1400 C C . LYS B 1 26 ? -1.57 -0.949 10.922 1 96.81 26 LYS B C 1
ATOM 1402 O O . LYS B 1 26 ? -2.188 -0.76 11.969 1 96.81 26 LYS B O 1
ATOM 1407 N N . GLY B 1 27 ? -1.83 -0.338 9.734 1 96.88 27 GLY B N 1
ATOM 1408 C CA . GLY B 1 27 ? -3.016 0.499 9.641 1 96.88 27 GLY B CA 1
ATOM 1409 C C . GLY B 1 27 ? -4.301 -0.247 9.945 1 96.88 27 GLY B C 1
ATOM 1410 O O . GLY B 1 27 ? -5.184 0.282 10.625 1 96.88 27 GLY B O 1
ATOM 1411 N N . ARG B 1 28 ? -4.453 -1.432 9.492 1 96.44 28 ARG B N 1
ATOM 1412 C CA . ARG B 1 28 ? -5.621 -2.26 9.781 1 96.44 28 ARG B CA 1
ATOM 1413 C C . ARG B 1 28 ? -5.734 -2.543 11.273 1 96.44 28 ARG B C 1
ATOM 1415 O O . ARG B 1 28 ? -6.828 -2.471 11.844 1 96.44 28 ARG B O 1
ATOM 1422 N N . GLU B 1 29 ? -4.613 -2.861 11.883 1 97.06 29 GLU B N 1
ATOM 1423 C CA . GLU B 1 29 ? -4.602 -3.125 13.312 1 97.06 29 GLU B CA 1
ATOM 1424 C C . GLU B 1 29 ? -5.078 -1.91 14.102 1 97.06 29 GLU B C 1
ATOM 1426 O O . GLU B 1 29 ? -5.867 -2.043 15.047 1 97.06 29 GLU B O 1
ATOM 1431 N N . ILE B 1 30 ? -4.605 -0.78 13.711 1 97.56 30 ILE B N 1
ATOM 1432 C CA . ILE B 1 30 ? -4.98 0.464 14.375 1 97.56 30 ILE B CA 1
ATOM 1433 C C . ILE B 1 30 ? -6.477 0.712 14.203 1 97.56 30 ILE B C 1
ATOM 1435 O O . ILE B 1 30 ? -7.164 1.093 15.148 1 97.56 30 ILE B O 1
ATOM 1439 N N . LEU B 1 31 ? -6.953 0.467 13.008 1 97.56 31 LEU B N 1
ATOM 1440 C CA . LEU B 1 31 ? -8.328 0.794 12.656 1 97.56 31 LEU B CA 1
ATOM 1441 C C . LEU B 1 31 ? -9.305 -0.139 13.359 1 97.56 31 LEU B C 1
ATOM 1443 O O . LEU B 1 31 ? -10.484 0.189 13.508 1 97.56 31 LEU B O 1
ATOM 1447 N N . ASN B 1 32 ? -8.773 -1.306 13.828 1 96.19 32 ASN B N 1
ATOM 1448 C CA . ASN B 1 32 ? -9.625 -2.285 14.5 1 96.19 32 ASN B CA 1
ATOM 1449 C C . ASN B 1 32 ? -10.242 -1.715 15.773 1 96.19 32 ASN B C 1
ATOM 1451 O O . ASN B 1 32 ? -11.195 -2.277 16.312 1 96.19 32 ASN B O 1
ATOM 1455 N N . GLN B 1 33 ? -9.781 -0.593 16.188 1 95.25 33 GLN B N 1
ATOM 1456 C CA . GLN B 1 33 ? -10.258 0.02 17.438 1 95.25 33 GLN B CA 1
ATOM 1457 C C . GLN B 1 33 ? -11.375 1.02 17.156 1 95.25 33 GLN B C 1
ATOM 1459 O O . GLN B 1 33 ? -11.914 1.623 18.078 1 95.25 33 GLN B O 1
ATOM 1464 N N . TYR B 1 34 ? -11.734 1.157 15.898 1 95.62 34 TYR B N 1
ATOM 1465 C CA . TYR B 1 34 ? -12.742 2.127 15.492 1 95.62 34 TYR B CA 1
ATOM 1466 C C . TYR B 1 34 ? -13.859 1.451 14.695 1 95.62 34 TYR B C 1
ATOM 1468 O O . TYR B 1 34 ? -13.672 0.354 14.164 1 95.62 34 TYR B O 1
ATOM 1476 N N . ALA B 1 35 ? -14.984 2.092 14.688 1 92.38 35 ALA B N 1
ATOM 1477 C CA . ALA B 1 35 ? -16.125 1.555 13.961 1 92.38 35 ALA B CA 1
ATOM 1478 C C . ALA B 1 35 ? -16.125 2.01 12.5 1 92.38 35 ALA B C 1
ATOM 1480 O O . ALA B 1 35 ? -17.141 2.49 11.992 1 92.38 35 ALA B O 1
ATOM 1481 N N . ILE B 1 36 ? -14.984 1.875 11.805 1 96.25 36 ILE B N 1
ATOM 1482 C CA . ILE B 1 36 ? -14.859 2.248 10.398 1 96.25 36 ILE B CA 1
ATOM 1483 C C . ILE B 1 36 ? -13.961 1.247 9.672 1 96.25 36 ILE B C 1
ATOM 1485 O O . ILE B 1 36 ? -13.008 0.729 10.258 1 96.25 36 ILE B O 1
ATOM 1489 N N . THR B 1 37 ? -14.227 0.957 8.43 1 96 37 THR B N 1
ATOM 1490 C CA . THR B 1 37 ? -13.43 0.05 7.617 1 96 37 THR B CA 1
ATOM 1491 C C . THR B 1 37 ? -12.281 0.799 6.941 1 96 37 THR B C 1
ATOM 1493 O O . THR B 1 37 ? -12.305 2.029 6.859 1 96 37 THR B O 1
ATOM 1496 N N . PRO B 1 38 ? -11.328 0.018 6.438 1 96.81 38 PRO B N 1
ATOM 1497 C CA . PRO B 1 38 ? -10.195 0.68 5.789 1 96.81 38 PRO B CA 1
ATOM 1498 C C . PRO B 1 38 ? -10.609 1.521 4.586 1 96.81 38 PRO B C 1
ATOM 1500 O O . PRO B 1 38 ? -10.188 2.672 4.453 1 96.81 38 PRO B O 1
ATOM 1503 N N . PRO B 1 39 ? -11.586 1.09 3.76 1 97.25 39 PRO B N 1
ATOM 1504 C CA . PRO B 1 39 ? -12.008 1.949 2.652 1 97.25 39 PRO B CA 1
ATOM 1505 C C . PRO B 1 39 ? -12.727 3.211 3.127 1 97.25 39 PRO B C 1
ATOM 1507 O O . PRO B 1 39 ? -12.547 4.285 2.545 1 97.25 39 PRO B O 1
ATOM 1510 N N . GLN B 1 40 ? -13.492 3.02 4.141 1 97.88 40 GLN B N 1
ATOM 1511 C CA . GLN B 1 40 ? -14.148 4.191 4.711 1 97.88 40 GLN B CA 1
ATOM 1512 C C . GLN B 1 40 ? -13.117 5.199 5.227 1 97.88 40 GLN B C 1
ATOM 1514 O O . GLN B 1 40 ? -13.25 6.402 4.996 1 97.88 40 GLN B O 1
ATOM 1519 N N . PHE B 1 41 ? -12.109 4.73 5.918 1 98.25 41 PHE B N 1
ATOM 1520 C CA . PHE B 1 41 ? -11.062 5.598 6.441 1 98.25 41 PHE B CA 1
ATOM 1521 C C . PHE B 1 41 ? -10.359 6.34 5.316 1 98.25 41 PHE B C 1
ATOM 1523 O O . PHE B 1 41 ? -10.078 7.535 5.43 1 98.25 41 PHE B O 1
ATOM 1530 N N . VAL B 1 42 ? -10.07 5.676 4.25 1 97.56 42 VAL B N 1
ATOM 1531 C CA . VAL B 1 42 ? -9.414 6.309 3.109 1 97.56 42 VAL B CA 1
ATOM 1532 C C . VAL B 1 42 ? -10.297 7.438 2.572 1 97.56 42 VAL B C 1
ATOM 1534 O O . VAL B 1 42 ? -9.797 8.523 2.254 1 97.56 42 VAL B O 1
ATOM 1537 N N . GLY B 1 43 ? -11.562 7.188 2.463 1 98.06 43 GLY B N 1
ATOM 1538 C CA . GLY B 1 43 ? -12.477 8.242 2.053 1 98.06 43 GLY B CA 1
ATOM 1539 C C . GLY B 1 43 ? -12.438 9.453 2.965 1 98.06 43 GLY B C 1
ATOM 1540 O O . GLY B 1 43 ? -12.367 10.586 2.494 1 98.06 43 GLY B O 1
ATOM 1541 N N . LEU B 1 44 ? -12.508 9.188 4.25 1 98.38 44 LEU B N 1
ATOM 1542 C CA . LEU B 1 44 ? -12.445 10.25 5.242 1 98.38 44 LEU B CA 1
ATOM 1543 C C . LEU B 1 44 ? -11.148 11.039 5.105 1 98.38 44 LEU B C 1
ATOM 1545 O O . LEU B 1 44 ? -11.156 12.273 5.215 1 98.38 44 LEU B O 1
ATOM 1549 N N . GLN B 1 45 ? -10.156 10.32 4.867 1 97.88 45 GLN B N 1
ATOM 1550 C CA . GLN B 1 45 ? -8.836 10.938 4.77 1 97.88 45 GLN B CA 1
ATOM 1551 C C . GLN B 1 45 ? -8.766 11.906 3.59 1 97.88 45 GLN B C 1
ATOM 1553 O O . GLN B 1 45 ? -8.195 12.992 3.701 1 97.88 45 GLN B O 1
ATOM 1558 N N . TRP B 1 46 ? -9.289 11.523 2.469 1 97.81 46 TRP B N 1
ATOM 1559 C CA . TRP B 1 46 ? -9.32 12.406 1.308 1 97.81 46 TRP B CA 1
ATOM 1560 C C . TRP B 1 46 ? -10.164 13.648 1.588 1 97.81 46 TRP B C 1
ATOM 1562 O O . TRP B 1 46 ? -9.766 14.766 1.246 1 97.81 46 TRP B O 1
ATOM 1572 N N . LEU B 1 47 ? -11.25 13.477 2.232 1 98.5 47 LEU B N 1
ATOM 1573 C CA . LEU B 1 47 ? -12.102 14.602 2.592 1 98.5 47 LEU B CA 1
ATOM 1574 C C . LEU B 1 47 ? -11.398 15.539 3.566 1 98.5 47 LEU B C 1
ATOM 1576 O O . LEU B 1 47 ? -11.516 16.766 3.461 1 98.5 47 LEU B O 1
ATOM 1580 N N . PHE B 1 48 ? -10.711 14.953 4.469 1 98.31 48 PHE B N 1
ATOM 1581 C CA . PHE B 1 48 ? -9.961 15.719 5.461 1 98.31 48 PHE B CA 1
ATOM 1582 C C . PHE B 1 48 ? -8.859 16.531 4.793 1 98.31 48 PHE B C 1
ATOM 1584 O O . PHE B 1 48 ? -8.672 17.703 5.117 1 98.31 48 PHE B O 1
ATOM 1591 N N . GLU B 1 49 ? -8.195 15.961 3.832 1 96.88 49 GLU B N 1
ATOM 1592 C CA . GLU B 1 49 ? -7.02 16.578 3.223 1 96.88 49 GLU B CA 1
ATOM 1593 C C . GLU B 1 49 ? -7.418 17.594 2.16 1 96.88 49 GLU B C 1
ATOM 1595 O O . GLU B 1 49 ? -6.777 18.641 2.021 1 96.88 49 GLU B O 1
ATOM 1600 N N . LEU B 1 50 ? -8.523 17.344 1.449 1 97.19 50 LEU B N 1
ATOM 1601 C CA . LEU B 1 50 ? -8.781 18.172 0.271 1 97.19 50 LEU B CA 1
ATOM 1602 C C . LEU B 1 50 ? -10.102 18.922 0.407 1 97.19 50 LEU B C 1
ATOM 1604 O O . LEU B 1 50 ? -10.453 19.734 -0.451 1 97.19 50 LEU B O 1
ATOM 1608 N N . GLY B 1 51 ? -10.836 18.641 1.413 1 97.88 51 GLY B N 1
ATOM 1609 C CA . GLY B 1 51 ? -12.109 19.312 1.631 1 97.88 51 GLY B CA 1
ATOM 1610 C C . GLY B 1 51 ? -13.273 18.625 0.95 1 97.88 51 GLY B C 1
ATOM 1611 O O . GLY B 1 51 ? -13.156 17.453 0.547 1 97.88 51 GLY B O 1
ATOM 1612 N N . ASP B 1 52 ? -14.367 19.312 0.882 1 98.31 52 ASP B N 1
ATOM 1613 C CA . ASP B 1 52 ? -15.602 18.75 0.338 1 98.31 52 ASP B CA 1
ATOM 1614 C C . ASP B 1 52 ? -15.406 18.297 -1.107 1 98.31 52 ASP B C 1
ATOM 1616 O O . ASP B 1 52 ? -14.742 18.984 -1.894 1 98.31 52 ASP B O 1
ATOM 1620 N N . MET B 1 53 ? -15.984 17.172 -1.431 1 98 53 MET B N 1
ATOM 1621 C CA . MET B 1 53 ? -15.883 16.594 -2.771 1 98 53 MET B CA 1
ATOM 1622 C C . MET B 1 53 ? -17.203 15.953 -3.186 1 98 53 MET B C 1
ATOM 1624 O O . MET B 1 53 ? -17.984 15.531 -2.334 1 98 53 MET B O 1
ATOM 1628 N N . THR B 1 54 ? -17.406 15.938 -4.492 1 98.38 54 THR B N 1
ATOM 1629 C CA . THR B 1 54 ? -18.516 15.148 -5.008 1 98.38 54 THR B CA 1
ATOM 1630 C C . THR B 1 54 ? -18.188 13.656 -4.961 1 98.38 54 THR B C 1
ATOM 1632 O O . THR B 1 54 ? -17.031 13.281 -4.793 1 98.38 54 THR B O 1
ATOM 1635 N N . ILE B 1 55 ? -19.25 12.883 -5.125 1 98.38 55 ILE B N 1
ATOM 1636 C CA . ILE B 1 55 ? -19.047 11.445 -5.211 1 98.38 55 ILE B CA 1
ATOM 1637 C C . ILE B 1 55 ? -18.094 11.125 -6.363 1 98.38 55 ILE B C 1
ATOM 1639 O O . ILE B 1 55 ? -17.219 10.273 -6.227 1 98.38 55 ILE B O 1
ATOM 1643 N N . GLY B 1 56 ? -18.219 11.805 -7.445 1 98.38 56 GLY B N 1
ATOM 1644 C CA . GLY B 1 56 ? -17.359 11.602 -8.602 1 98.38 56 GLY B CA 1
ATOM 1645 C C . GLY B 1 56 ? -15.906 11.922 -8.32 1 98.38 56 GLY B C 1
ATOM 1646 O O . GLY B 1 56 ? -15.016 11.148 -8.68 1 98.38 56 GLY B O 1
ATOM 1647 N N . GLU B 1 57 ? -15.641 13.039 -7.684 1 98.38 57 GLU B N 1
ATOM 1648 C CA . GLU B 1 57 ? -14.281 13.438 -7.328 1 98.38 57 GLU B CA 1
ATOM 1649 C C . GLU B 1 57 ? -13.648 12.438 -6.355 1 98.38 57 GLU B C 1
ATOM 1651 O O . GLU B 1 57 ? -12.5 12.031 -6.531 1 98.38 57 GLU B O 1
ATOM 1656 N N . LEU B 1 58 ? -14.438 12.023 -5.402 1 98.44 58 LEU B N 1
ATOM 1657 C CA . LEU B 1 58 ? -13.945 11.109 -4.383 1 98.44 58 LEU B CA 1
ATOM 1658 C C . LEU B 1 58 ? -13.664 9.734 -4.98 1 98.44 58 LEU B C 1
ATOM 1660 O O . LEU B 1 58 ? -12.648 9.102 -4.656 1 98.44 58 LEU B O 1
ATOM 1664 N N . SER B 1 59 ? -14.594 9.289 -5.801 1 98.44 59 SER B N 1
ATOM 1665 C CA . SER B 1 59 ? -14.383 8.016 -6.469 1 98.44 59 SER B CA 1
ATOM 1666 C C . SER B 1 59 ? -13.102 8.023 -7.297 1 98.44 59 SER B C 1
ATOM 1668 O O . SER B 1 59 ? -12.375 7.031 -7.34 1 98.44 59 SER B O 1
ATOM 1670 N N . GLY B 1 60 ? -12.789 9.18 -7.953 1 96.88 60 GLY B N 1
ATOM 1671 C CA . GLY B 1 60 ? -11.547 9.344 -8.695 1 96.88 60 GLY B CA 1
ATOM 1672 C C . GLY B 1 60 ? -10.312 9.258 -7.824 1 96.88 60 GLY B C 1
ATOM 1673 O O . GLY B 1 60 ? -9.344 8.57 -8.172 1 96.88 60 GLY B O 1
ATOM 1674 N N . LYS B 1 61 ? -10.359 9.82 -6.652 1 95.88 61 LYS B N 1
ATOM 1675 C CA . LYS B 1 61 ? -9.234 9.812 -5.719 1 95.88 61 LYS B CA 1
ATOM 1676 C C . LYS B 1 61 ? -8.992 8.406 -5.168 1 95.88 61 LYS B C 1
ATOM 1678 O O . LYS B 1 61 ? -7.844 8.023 -4.926 1 95.88 61 LYS B O 1
ATOM 1683 N N . MET B 1 62 ? -10.055 7.676 -5.031 1 96.31 62 MET B N 1
ATOM 1684 C CA . MET B 1 62 ? -9.961 6.371 -4.379 1 96.31 62 MET B CA 1
ATOM 1685 C C . MET B 1 62 ? -9.797 5.258 -5.406 1 96.31 62 MET B C 1
ATOM 1687 O O . MET B 1 62 ? -9.547 4.105 -5.047 1 96.31 62 MET B O 1
ATOM 1691 N N . TYR B 1 63 ? -9.953 5.578 -6.688 1 95.06 63 TYR B N 1
ATOM 1692 C CA . TYR B 1 63 ? -9.898 4.594 -7.762 1 95.06 63 TYR B CA 1
ATOM 1693 C C . TYR B 1 63 ? -10.969 3.527 -7.586 1 95.06 63 TYR B C 1
ATOM 1695 O O . TYR B 1 63 ? -10.688 2.332 -7.688 1 95.06 63 TYR B O 1
ATOM 1703 N N . LEU B 1 64 ? -12.211 3.963 -7.262 1 96.44 64 LEU B N 1
ATOM 1704 C CA . LEU B 1 64 ? -13.383 3.104 -7.098 1 96.44 64 LEU B CA 1
ATOM 1705 C C . LEU B 1 64 ? -14.516 3.543 -8.016 1 96.44 64 LEU B C 1
ATOM 1707 O O . LEU B 1 64 ? -14.578 4.707 -8.414 1 96.44 64 LEU B O 1
ATOM 1711 N N . ALA B 1 65 ? -15.406 2.584 -8.281 1 97.44 65 ALA B N 1
ATOM 1712 C CA . ALA B 1 65 ? -16.625 2.941 -9 1 97.44 65 ALA B CA 1
ATOM 1713 C C . ALA B 1 65 ? -17.5 3.871 -8.164 1 97.44 65 ALA B C 1
ATOM 1715 O O . ALA B 1 65 ? -17.531 3.768 -6.938 1 97.44 65 ALA B O 1
ATOM 1716 N N . CYS B 1 66 ? -18.25 4.711 -8.883 1 98.06 66 CYS B N 1
ATOM 1717 C CA . CYS B 1 66 ? -19.141 5.633 -8.188 1 98.06 66 CYS B CA 1
ATOM 1718 C C . CYS B 1 66 ? -20.172 4.875 -7.352 1 98.06 66 CYS B C 1
ATOM 1720 O O . CYS B 1 66 ? -20.547 5.32 -6.262 1 98.06 66 CYS B O 1
ATOM 1722 N N . SER B 1 67 ? -20.594 3.771 -7.836 1 98.12 67 SER B N 1
ATOM 1723 C CA . SER B 1 67 ? -21.578 2.973 -7.105 1 98.12 67 SER B CA 1
ATOM 1724 C C . SER B 1 67 ? -21.016 2.486 -5.777 1 98.12 67 SER B C 1
ATOM 1726 O O . SER B 1 67 ? -21.672 2.574 -4.742 1 98.12 67 SER B O 1
ATOM 1728 N N . THR B 1 68 ? -19.75 2.012 -5.828 1 97.69 68 THR B N 1
ATOM 1729 C CA . THR B 1 68 ? -19.078 1.545 -4.621 1 97.69 68 THR B CA 1
ATOM 1730 C C . THR B 1 68 ? -18.828 2.701 -3.654 1 97.69 68 THR B C 1
ATOM 1732 O O . THR B 1 68 ? -19.016 2.555 -2.445 1 97.69 68 THR B O 1
ATOM 1735 N N . THR B 1 69 ? -18.406 3.826 -4.219 1 98.5 69 THR B N 1
ATOM 1736 C CA . THR B 1 69 ? -18.156 5.012 -3.404 1 98.5 69 THR B CA 1
ATOM 1737 C C . THR B 1 69 ? -19.453 5.496 -2.752 1 98.5 69 THR B C 1
ATOM 1739 O O . THR B 1 69 ? -19.453 5.906 -1.59 1 98.5 69 THR B O 1
ATOM 1742 N N . THR B 1 70 ? -20.562 5.398 -3.455 1 98.62 70 THR B N 1
ATOM 1743 C CA . THR B 1 70 ? -21.859 5.777 -2.914 1 98.62 70 THR B CA 1
ATOM 1744 C C . THR B 1 70 ? -22.234 4.898 -1.72 1 98.62 70 THR B C 1
ATOM 1746 O O . THR B 1 70 ? -22.641 5.406 -0.674 1 98.62 70 THR B O 1
ATOM 1749 N N . ASP B 1 71 ? -22.047 3.629 -1.935 1 98.38 71 ASP B N 1
ATOM 1750 C CA . ASP B 1 71 ? -22.328 2.697 -0.848 1 98.38 71 ASP B CA 1
ATOM 1751 C C . ASP B 1 71 ? -21.484 3.016 0.384 1 98.38 71 ASP B C 1
ATOM 1753 O O . ASP B 1 71 ? -21.984 2.967 1.512 1 98.38 71 ASP B O 1
ATOM 1757 N N . LEU B 1 72 ? -20.281 3.299 0.144 1 98.19 72 LEU B N 1
ATOM 1758 C CA . LEU B 1 72 ? -19.344 3.648 1.209 1 98.19 72 LEU B CA 1
ATOM 1759 C C . LEU B 1 72 ? -19.812 4.895 1.953 1 98.19 72 LEU B C 1
ATOM 1761 O O . LEU B 1 72 ? -19.828 4.914 3.186 1 98.19 72 LEU B O 1
ATOM 1765 N N . ILE B 1 73 ? -20.203 5.883 1.245 1 98.62 73 ILE B N 1
ATOM 1766 C CA . ILE B 1 73 ? -20.641 7.152 1.818 1 98.62 73 ILE B CA 1
ATOM 1767 C C . ILE B 1 73 ? -21.953 6.953 2.572 1 98.62 73 ILE B C 1
ATOM 1769 O O . ILE B 1 73 ? -22.172 7.555 3.627 1 98.62 73 ILE B O 1
ATOM 1773 N N . ASP B 1 74 ? -22.906 6.148 2.041 1 98.69 74 ASP B N 1
ATOM 1774 C CA . ASP B 1 74 ? -24.156 5.844 2.729 1 98.69 74 ASP B CA 1
ATOM 1775 C C . ASP B 1 74 ? -23.891 5.312 4.137 1 98.69 74 ASP B C 1
ATOM 1777 O O . ASP B 1 74 ? -24.516 5.758 5.098 1 98.69 74 ASP B O 1
ATOM 1781 N N . ARG B 1 75 ? -22.953 4.395 4.191 1 98.38 75 ARG B N 1
ATOM 1782 C CA . ARG B 1 75 ? -22.609 3.795 5.477 1 98.38 75 ARG B CA 1
ATOM 1783 C C . ARG B 1 75 ? -21.969 4.816 6.406 1 98.38 75 ARG B C 1
ATOM 1785 O O . ARG B 1 75 ? -22.281 4.867 7.598 1 98.38 75 ARG B O 1
ATOM 1792 N N . MET B 1 76 ? -21.094 5.707 5.891 1 98.44 76 MET B N 1
ATOM 1793 C CA . MET B 1 76 ? -20.422 6.727 6.688 1 98.44 76 MET B CA 1
ATOM 1794 C C . MET B 1 76 ? -21.406 7.785 7.168 1 98.44 76 MET B C 1
ATOM 1796 O O . MET B 1 76 ? -21.266 8.32 8.266 1 98.44 76 MET B O 1
ATOM 1800 N N . GLN B 1 77 ? -22.328 8.094 6.328 1 98.62 77 GLN B N 1
ATOM 1801 C CA . GLN B 1 77 ? -23.359 9.047 6.719 1 98.62 77 GLN B CA 1
ATOM 1802 C C . GLN B 1 77 ? -24.234 8.484 7.832 1 98.62 77 GLN B C 1
ATOM 1804 O O . GLN B 1 77 ? -24.594 9.203 8.773 1 98.62 77 GLN B O 1
ATOM 1809 N N . LYS B 1 78 ? -24.594 7.27 7.699 1 98 78 LYS B N 1
ATOM 1810 C CA . LYS B 1 78 ? -25.391 6.598 8.719 1 98 78 LYS B CA 1
ATOM 1811 C C . LYS B 1 78 ? -24.703 6.637 10.078 1 98 78 LYS B C 1
ATOM 1813 O O . LYS B 1 78 ? -25.344 6.789 11.109 1 98 78 LYS B O 1
ATOM 1818 N N . ASN B 1 79 ? -23.359 6.574 10.055 1 97.19 79 ASN B N 1
ATOM 1819 C CA . ASN B 1 79 ? -22.578 6.57 11.273 1 97.19 79 ASN B CA 1
ATOM 1820 C C . ASN B 1 79 ? -22.156 7.984 11.672 1 97.19 79 ASN B C 1
ATOM 1822 O O . ASN B 1 79 ? -21.266 8.164 12.516 1 97.19 79 ASN B O 1
ATOM 1826 N N . GLU B 1 80 ? -22.703 8.992 10.969 1 98.19 80 GLU B N 1
ATOM 1827 C CA . GLU B 1 80 ? -22.547 10.406 11.289 1 98.19 80 GLU B CA 1
ATOM 1828 C C . GLU B 1 80 ? -21.094 10.859 11.133 1 98.19 80 GLU B C 1
ATOM 1830 O O . GLU B 1 80 ? -20.609 11.68 11.914 1 98.19 80 GLU B O 1
ATOM 1835 N N . LEU B 1 81 ? -20.406 10.25 10.195 1 98.62 81 LEU B N 1
ATOM 1836 C CA . LEU B 1 81 ? -19.031 10.625 9.914 1 98.62 81 LEU B CA 1
ATOM 1837 C C . LEU B 1 81 ? -18.969 11.711 8.844 1 98.62 81 LEU B C 1
ATOM 1839 O O . LEU B 1 81 ? -18.031 12.508 8.812 1 98.62 81 LEU B O 1
ATOM 1843 N N . VAL B 1 82 ? -19.953 11.68 7.977 1 98.88 82 VAL B N 1
ATOM 1844 C CA . VAL B 1 82 ? -20.047 12.648 6.891 1 98.88 82 VAL B CA 1
ATOM 1845 C C . VAL B 1 82 ? -21.516 13.031 6.676 1 98.88 82 VAL B C 1
ATOM 1847 O O . VAL B 1 82 ? -22.422 12.398 7.223 1 98.88 82 VAL B O 1
ATOM 1850 N N . GLU B 1 83 ? -21.734 14.031 5.867 1 98.81 83 GLU B N 1
ATOM 1851 C CA . GLU B 1 83 ? -23.078 14.406 5.422 1 98.81 83 GLU B CA 1
ATOM 1852 C C . GLU B 1 83 ? -23.062 14.906 3.979 1 98.81 83 GLU B C 1
ATOM 1854 O O . GLU B 1 83 ? -22.047 15.453 3.52 1 98.81 83 GLU B O 1
ATOM 1859 N N . ARG B 1 84 ? -24.156 14.625 3.301 1 98.5 84 ARG B N 1
ATOM 1860 C CA . ARG B 1 84 ? -24.344 15.18 1.965 1 98.5 84 ARG B CA 1
ATOM 1861 C C . ARG B 1 84 ? -24.938 16.594 2.037 1 98.5 84 ARG B C 1
ATOM 1863 O O . ARG B 1 84 ? -25.906 16.828 2.758 1 98.5 84 ARG B O 1
ATOM 1870 N N . VAL B 1 85 ? -24.266 17.438 1.24 1 98.25 85 VAL B N 1
ATOM 1871 C CA . VAL B 1 85 ? -24.734 18.828 1.247 1 98.25 85 VAL B CA 1
ATOM 1872 C C . VAL B 1 85 ? -24.922 19.312 -0.187 1 98.25 85 VAL B C 1
ATOM 1874 O O . VAL B 1 85 ? -24.031 19.141 -1.03 1 98.25 85 VAL B O 1
ATOM 1877 N N . LYS B 1 86 ? -26.047 19.953 -0.439 1 97.38 86 LYS B N 1
ATOM 1878 C CA . LYS B 1 86 ? -26.297 20.547 -1.751 1 97.38 86 LYS B CA 1
ATOM 1879 C C . LYS B 1 86 ? -25.531 21.859 -1.91 1 97.38 86 LYS B C 1
ATOM 1881 O O . LYS B 1 86 ? -25.453 22.656 -0.972 1 97.38 86 LYS B O 1
ATOM 1886 N N . ASP B 1 87 ? -24.922 22.031 -3.086 1 94 87 ASP B N 1
ATOM 1887 C CA . ASP B 1 87 ? -24.266 23.297 -3.398 1 94 87 ASP B CA 1
ATOM 1888 C C . ASP B 1 87 ? -25.297 24.422 -3.555 1 94 87 ASP B C 1
ATOM 1890 O O . ASP B 1 87 ? -26.25 24.281 -4.32 1 94 87 ASP B O 1
ATOM 1894 N N . PRO B 1 88 ? -25.109 25.453 -2.836 1 93.12 88 PRO B N 1
ATOM 1895 C CA . PRO B 1 88 ? -26.078 26.547 -2.898 1 93.12 88 PRO B CA 1
ATOM 1896 C C . PRO B 1 88 ? -26.156 27.188 -4.281 1 93.12 88 PRO B C 1
ATOM 1898 O O . PRO B 1 88 ? -27.219 27.703 -4.664 1 93.12 88 PRO B O 1
ATOM 1901 N N . ALA B 1 89 ? -25.047 27.125 -4.969 1 95.12 89 ALA B N 1
ATOM 1902 C CA . ALA B 1 89 ? -25 27.766 -6.281 1 95.12 89 ALA B CA 1
ATOM 1903 C C . ALA B 1 89 ? -25.531 26.844 -7.367 1 95.12 89 ALA B C 1
ATOM 1905 O O . ALA B 1 89 ? -26 27.297 -8.414 1 95.12 89 ALA B O 1
ATOM 1906 N N . ASP B 1 90 ? -25.5 25.672 -7.238 1 95.75 90 ASP B N 1
ATOM 1907 C CA . ASP B 1 90 ? -25.984 24.656 -8.172 1 95.75 90 ASP B CA 1
ATOM 1908 C C . ASP B 1 90 ? -26.531 23.453 -7.426 1 95.75 90 ASP B C 1
ATOM 1910 O O . ASP B 1 90 ? -25.797 22.516 -7.113 1 95.75 90 ASP B O 1
ATOM 1914 N N . ARG B 1 91 ? -27.766 23.391 -7.234 1 94.12 91 ARG B N 1
ATOM 1915 C CA . ARG B 1 91 ? -28.422 22.406 -6.391 1 94.12 91 ARG B CA 1
ATOM 1916 C C . ARG B 1 91 ? -28.297 21 -6.984 1 94.12 91 ARG B C 1
ATOM 1918 O O . ARG B 1 91 ? -28.594 20.016 -6.316 1 94.12 91 ARG B O 1
ATOM 1925 N N . ARG B 1 92 ? -27.875 20.859 -8.141 1 95 92 ARG B N 1
ATOM 1926 C CA . ARG B 1 92 ? -27.656 19.562 -8.766 1 95 92 ARG B CA 1
ATOM 1927 C C . ARG B 1 92 ? -26.344 18.953 -8.281 1 95 92 ARG B C 1
ATOM 1929 O O . ARG B 1 92 ? -26.125 17.75 -8.438 1 95 92 ARG B O 1
ATOM 1936 N N . VAL B 1 93 ? -25.547 19.828 -7.758 1 97.56 93 VAL B N 1
ATOM 1937 C CA . VAL B 1 93 ? -24.25 19.359 -7.27 1 97.56 93 VAL B CA 1
ATOM 1938 C C . VAL B 1 93 ? -24.344 19.047 -5.781 1 97.56 93 VAL B C 1
ATOM 1940 O O . VAL B 1 93 ? -24.734 19.891 -4.98 1 97.56 93 VAL B O 1
ATOM 1943 N N . VAL B 1 94 ? -24.062 17.812 -5.453 1 98.25 94 VAL B N 1
ATOM 1944 C CA . VAL B 1 94 ? -24.031 17.375 -4.062 1 98.25 94 VAL B CA 1
ATOM 1945 C C . VAL B 1 94 ? -22.609 17.062 -3.645 1 98.25 94 VAL B C 1
ATOM 1947 O O . VAL B 1 94 ? -21.875 16.375 -4.355 1 98.25 94 VAL B O 1
ATOM 1950 N N . ARG B 1 95 ? -22.25 17.609 -2.486 1 98.5 95 ARG B N 1
ATOM 1951 C CA . ARG B 1 95 ? -20.891 17.391 -1.979 1 98.5 95 ARG B CA 1
ATOM 1952 C C . ARG B 1 95 ? -20.938 16.656 -0.642 1 98.5 95 ARG B C 1
ATOM 1954 O O . ARG B 1 95 ? -21.922 16.734 0.093 1 98.5 95 ARG B O 1
ATOM 1961 N N . ILE B 1 96 ? -19.828 15.945 -0.38 1 98.75 96 ILE B N 1
ATOM 1962 C CA . ILE B 1 96 ? -19.688 15.219 0.879 1 98.75 96 ILE B CA 1
ATOM 1963 C C . ILE B 1 96 ? -18.875 16.062 1.862 1 98.75 96 ILE B C 1
ATOM 1965 O O . ILE B 1 96 ? -17.766 16.5 1.548 1 98.75 96 ILE B O 1
ATOM 1969 N N . HIS B 1 97 ? -19.469 16.281 3.016 1 98.69 97 HIS B N 1
ATOM 1970 C CA . HIS B 1 97 ? -18.844 17.109 4.047 1 98.69 97 HIS B CA 1
ATOM 1971 C C . HIS B 1 97 ? -18.438 16.266 5.246 1 98.69 97 HIS B C 1
ATOM 1973 O O . HIS B 1 97 ? -19.219 15.461 5.75 1 98.69 97 HIS B O 1
ATOM 1979 N N . LEU B 1 98 ? -17.172 16.469 5.609 1 98.75 98 LEU B N 1
ATOM 1980 C CA . LEU B 1 98 ? -16.641 15.773 6.777 1 98.75 98 LEU B CA 1
ATOM 1981 C C . LEU B 1 98 ? -17.219 16.344 8.062 1 98.75 98 LEU B C 1
ATOM 1983 O O . LEU B 1 98 ? -17.25 17.562 8.258 1 98.75 98 LEU B O 1
ATOM 1987 N N . LEU B 1 99 ? -17.703 15.461 8.945 1 98.81 99 LEU B N 1
ATOM 1988 C CA . LEU B 1 99 ? -18.266 15.875 10.234 1 98.81 99 LEU B CA 1
ATOM 1989 C C . LEU B 1 99 ? -17.219 15.758 11.344 1 98.81 99 LEU B C 1
ATOM 1991 O O . LEU B 1 99 ? -16.172 15.133 11.148 1 98.81 99 LEU B O 1
ATOM 1995 N N . PRO B 1 100 ? -17.469 16.359 12.555 1 98.5 100 PRO B N 1
ATOM 1996 C CA . PRO B 1 100 ? -16.484 16.375 13.633 1 98.5 100 PRO B CA 1
ATOM 1997 C C . PRO B 1 100 ? -16.047 14.977 14.055 1 98.5 100 PRO B C 1
ATOM 1999 O O . PRO B 1 100 ? -14.859 14.758 14.336 1 98.5 100 PRO B O 1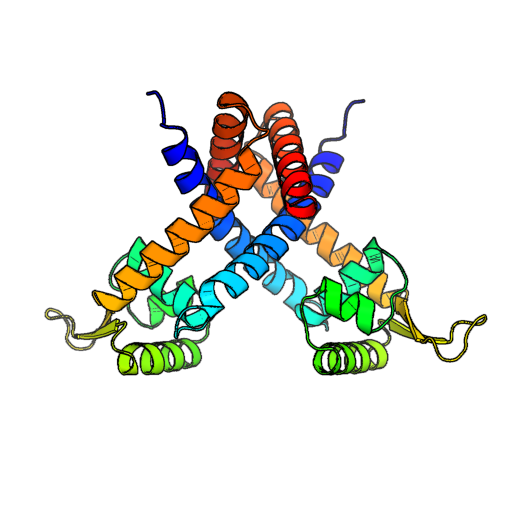
ATOM 2002 N N . GLU B 1 101 ? -16.953 14.078 14.062 1 98.12 101 GLU B N 1
ATOM 2003 C CA . GLU B 1 101 ? -16.609 12.719 14.461 1 98.12 101 GLU B CA 1
ATOM 2004 C C . GLU B 1 101 ? -15.68 12.07 13.438 1 98.12 101 GLU B C 1
ATOM 2006 O O . GLU B 1 101 ? -14.734 11.359 13.805 1 98.12 101 GLU B O 1
ATOM 2011 N N . GLY B 1 102 ? -15.938 12.273 12.133 1 98.38 102 GLY B N 1
ATOM 2012 C CA . GLY B 1 102 ? -15.023 11.812 11.102 1 98.38 102 GLY B CA 1
ATOM 2013 C C . GLY B 1 102 ? -13.625 12.398 11.234 1 98.38 102 GLY B C 1
ATOM 2014 O O . GLY B 1 102 ? -12.633 11.688 11.094 1 98.38 102 GLY B O 1
ATOM 2015 N N . GLU B 1 103 ? -13.617 13.641 11.523 1 98.19 103 GLU B N 1
ATOM 2016 C CA . GLU B 1 103 ? -12.336 14.32 11.688 1 98.19 103 GLU B CA 1
ATOM 2017 C C . GLU B 1 103 ? -11.57 13.773 12.891 1 98.19 103 GLU B C 1
ATOM 2019 O O . GLU B 1 103 ? -10.352 13.594 12.82 1 98.19 103 GLU B O 1
ATOM 2024 N N . ARG B 1 104 ? -12.281 13.586 13.969 1 97.94 104 ARG B N 1
ATOM 2025 C CA . ARG B 1 104 ? -11.664 13.039 15.18 1 97.94 104 ARG B CA 1
ATOM 2026 C C . ARG B 1 104 ? -11 11.695 14.898 1 97.94 104 ARG B C 1
ATOM 2028 O O . ARG B 1 104 ? -9.844 11.477 15.273 1 97.94 104 ARG B O 1
ATOM 2035 N N . ILE B 1 105 ? -11.703 10.812 14.219 1 97.94 105 ILE B N 1
ATOM 2036 C CA . ILE B 1 105 ? -11.203 9.469 13.938 1 97.94 105 ILE B CA 1
ATOM 2037 C C . ILE B 1 105 ? -9.945 9.562 13.07 1 97.94 105 ILE B C 1
ATOM 2039 O O . ILE B 1 105 ? -8.938 8.914 13.367 1 97.94 105 ILE B O 1
ATOM 2043 N N . ILE B 1 106 ? -10.008 10.359 12.031 1 97.88 106 ILE B N 1
ATOM 2044 C CA . ILE B 1 106 ? -8.875 10.5 11.117 1 97.88 106 ILE B CA 1
ATOM 2045 C C . ILE B 1 106 ? -7.648 10.984 11.891 1 97.88 106 ILE B C 1
ATOM 2047 O O . ILE B 1 106 ? -6.562 10.414 11.758 1 97.88 106 ILE B O 1
ATOM 2051 N N . GLN B 1 107 ? -7.84 11.969 12.711 1 97.62 107 GLN B N 1
ATOM 2052 C CA . GLN B 1 107 ? -6.723 12.555 13.438 1 97.62 107 GLN B CA 1
ATOM 2053 C C . GLN B 1 107 ? -6.109 11.555 14.414 1 97.62 107 GLN B C 1
ATOM 2055 O O . GLN B 1 107 ? -4.887 11.469 14.531 1 97.62 107 GLN B O 1
ATOM 2060 N N . GLU B 1 108 ? -6.957 10.82 15.055 1 98.31 108 GLU B N 1
ATOM 2061 C CA . GLU B 1 108 ? -6.469 9.828 16 1 98.31 108 GLU B CA 1
ATOM 2062 C C . GLU B 1 108 ? -5.668 8.734 15.297 1 98.31 108 GLU B C 1
ATOM 2064 O O . GLU B 1 108 ? -4.598 8.336 15.766 1 98.31 108 GLU B O 1
ATOM 2069 N N . VAL B 1 109 ? -6.184 8.289 14.188 1 98.19 109 VAL B N 1
ATOM 2070 C CA . VAL B 1 109 ? -5.523 7.219 13.453 1 98.19 109 VAL B CA 1
ATOM 2071 C C . VAL B 1 109 ? -4.191 7.719 12.898 1 98.19 109 VAL B C 1
ATOM 2073 O O . VAL B 1 109 ? -3.174 7.023 12.977 1 98.19 109 VAL B O 1
ATOM 2076 N N . ILE B 1 110 ? -4.172 8.953 12.359 1 97 110 ILE B N 1
ATOM 2077 C CA . ILE B 1 110 ? -2.951 9.531 11.812 1 97 110 ILE B CA 1
ATOM 2078 C C . ILE B 1 110 ? -1.9 9.664 12.906 1 97 110 ILE B C 1
ATOM 2080 O O . ILE B 1 110 ? -0.727 9.352 12.695 1 97 110 ILE B O 1
ATOM 2084 N N . THR B 1 111 ? -2.342 10.07 14.039 1 97.81 111 THR B N 1
ATOM 2085 C CA . THR B 1 111 ? -1.439 10.219 15.18 1 97.81 111 THR B CA 1
ATOM 2086 C C . THR B 1 111 ? -0.822 8.875 15.555 1 97.81 111 THR B C 1
ATOM 2088 O O . THR B 1 111 ? 0.383 8.781 15.797 1 97.81 111 THR B O 1
ATOM 2091 N N . LYS B 1 112 ? -1.609 7.863 15.586 1 98.31 112 LYS B N 1
ATOM 2092 C CA . LYS B 1 112 ? -1.117 6.531 15.914 1 98.31 112 LYS B CA 1
ATOM 2093 C C . LYS B 1 112 ? -0.143 6.023 14.859 1 98.31 112 LYS B C 1
ATOM 2095 O O . LYS B 1 112 ? 0.866 5.395 15.18 1 98.31 112 LYS B O 1
ATOM 2100 N N . ARG B 1 113 ? -0.452 6.27 13.594 1 98 113 ARG B N 1
ATOM 2101 C CA . ARG B 1 113 ? 0.459 5.902 12.516 1 98 113 ARG B CA 1
ATOM 2102 C C . ARG B 1 113 ? 1.799 6.617 12.664 1 98 113 ARG B C 1
ATOM 2104 O O . ARG B 1 113 ? 2.855 6.016 12.453 1 98 113 ARG B O 1
ATOM 2111 N N . GLN B 1 114 ? 1.73 7.891 13.023 1 98.12 114 GLN B N 1
ATOM 2112 C CA . GLN B 1 114 ? 2.947 8.68 13.203 1 98.12 114 GLN B CA 1
ATOM 2113 C C . GLN B 1 114 ? 3.756 8.18 14.398 1 98.12 114 GLN B C 1
ATOM 2115 O O . GLN B 1 114 ? 4.988 8.148 14.352 1 98.12 114 GLN B O 1
ATOM 2120 N N . GLU B 1 115 ? 3.068 7.816 15.453 1 97.94 115 GLU B N 1
ATOM 2121 C CA . GLU B 1 115 ? 3.742 7.246 16.609 1 97.94 115 GLU B CA 1
ATOM 2122 C C . GLU B 1 115 ? 4.473 5.953 16.25 1 97.94 115 GLU B C 1
ATOM 2124 O O . GLU B 1 115 ? 5.613 5.742 16.672 1 97.94 115 GLU B O 1
ATOM 2129 N N . TYR B 1 116 ? 3.834 5.129 15.523 1 98.12 116 TYR B N 1
ATOM 2130 C CA . TYR B 1 116 ? 4.461 3.9 15.047 1 98.12 116 TYR B CA 1
ATOM 2131 C C . TYR B 1 116 ? 5.73 4.199 14.266 1 98.12 116 TYR B C 1
ATOM 2133 O O . TYR B 1 116 ? 6.785 3.621 14.531 1 98.12 116 TYR B O 1
ATOM 2141 N N . LEU B 1 117 ? 5.641 5.18 13.32 1 97.94 117 LEU B N 1
ATOM 2142 C CA . LEU B 1 117 ? 6.793 5.504 12.484 1 97.94 117 LEU B CA 1
ATOM 2143 C C . LEU B 1 117 ? 7.91 6.117 13.328 1 97.94 117 LEU B C 1
ATOM 2145 O O . LEU B 1 117 ? 9.094 5.867 13.07 1 97.94 117 LEU B O 1
ATOM 2149 N N . ARG B 1 118 ? 7.473 6.914 14.273 1 97.38 118 ARG B N 1
ATOM 2150 C CA . ARG B 1 118 ? 8.469 7.508 15.164 1 97.38 118 ARG B CA 1
ATOM 2151 C C . ARG B 1 118 ? 9.305 6.434 15.844 1 97.38 118 ARG B C 1
ATOM 2153 O O . ARG B 1 118 ? 10.516 6.578 15.977 1 97.38 118 ARG B O 1
ATOM 2160 N N . ASP B 1 119 ? 8.664 5.359 16.266 1 97.44 119 ASP B N 1
ATOM 2161 C CA . ASP B 1 119 ? 9.367 4.246 16.891 1 97.44 119 ASP B CA 1
ATOM 2162 C C . ASP B 1 119 ? 10.344 3.59 15.914 1 97.44 119 ASP B C 1
ATOM 2164 O O . ASP B 1 119 ? 11.43 3.16 16.312 1 97.44 119 ASP B O 1
ATOM 2168 N N . MET B 1 120 ? 9.977 3.49 14.672 1 97.75 120 MET B N 1
ATOM 2169 C CA . MET B 1 120 ? 10.828 2.881 13.656 1 97.75 120 MET B CA 1
ATOM 2170 C C . MET B 1 120 ? 12.047 3.752 13.375 1 97.75 120 MET B C 1
ATOM 2172 O O . MET B 1 120 ? 13.078 3.256 12.914 1 97.75 120 MET B O 1
ATOM 2176 N N . PHE B 1 121 ? 11.945 5.07 13.656 1 97.81 121 PHE B N 1
ATOM 2177 C CA . PHE B 1 121 ? 12.992 6.008 13.273 1 97.81 121 PHE B CA 1
ATOM 2178 C C . PHE B 1 121 ? 13.969 6.227 14.43 1 97.81 121 PHE B C 1
ATOM 2180 O O . PHE B 1 121 ? 14.875 7.062 14.328 1 97.81 121 PHE B O 1
ATOM 2187 N N . GLU B 1 122 ? 13.805 5.496 15.469 1 96.12 122 GLU B N 1
ATOM 2188 C CA . GLU B 1 122 ? 14.633 5.684 16.656 1 96.12 122 GLU B CA 1
ATOM 2189 C C . GLU B 1 122 ? 16.109 5.496 16.328 1 96.12 122 GLU B C 1
ATOM 2191 O O . GLU B 1 122 ? 16.969 6.113 16.969 1 96.12 122 GLU B O 1
ATOM 2196 N N . THR B 1 123 ? 16.453 4.684 15.328 1 96.31 123 THR B N 1
ATOM 2197 C CA . THR B 1 123 ? 17.844 4.398 15 1 96.31 123 THR B CA 1
ATOM 2198 C C . THR B 1 123 ? 18.344 5.32 13.891 1 96.31 123 THR B C 1
ATOM 2200 O O . THR B 1 123 ? 19.469 5.191 13.438 1 96.31 123 THR B O 1
ATOM 2203 N N . PHE B 1 124 ? 17.516 6.164 13.438 1 97.56 124 PHE B N 1
ATOM 2204 C CA . PHE B 1 124 ? 17.891 7.141 12.422 1 97.56 124 PHE B CA 1
ATOM 2205 C C . PHE B 1 124 ? 18.406 8.422 13.062 1 97.56 124 PHE B C 1
ATOM 2207 O O . PHE B 1 124 ? 17.891 8.852 14.102 1 97.56 124 PHE B O 1
ATOM 2214 N N . THR B 1 125 ? 19.375 9.141 12.453 1 97 125 THR B N 1
ATOM 2215 C CA . THR B 1 125 ? 19.734 10.5 12.836 1 97 125 THR B CA 1
ATOM 2216 C C . THR B 1 125 ? 18.734 11.508 12.258 1 97 125 THR B C 1
ATOM 2218 O O . THR B 1 125 ? 18.016 11.203 11.305 1 97 125 THR B O 1
ATOM 2221 N N . ASP B 1 126 ? 18.719 12.68 12.781 1 95.44 126 ASP B N 1
ATOM 2222 C CA . ASP B 1 126 ? 17.859 13.742 12.258 1 95.44 126 ASP B CA 1
ATOM 2223 C C . ASP B 1 126 ? 18.156 14.023 10.797 1 95.44 126 ASP B C 1
ATOM 2225 O O . ASP B 1 126 ? 17.25 14.289 10 1 95.44 126 ASP B O 1
ATOM 2229 N N . GLU B 1 127 ? 19.422 13.906 10.492 1 96.62 127 GLU B N 1
ATOM 2230 C CA . GLU B 1 127 ? 19.828 14.148 9.109 1 96.62 127 GLU B CA 1
ATOM 2231 C C . GLU B 1 127 ? 19.312 13.055 8.18 1 96.62 127 GLU B C 1
ATOM 2233 O O . GLU B 1 127 ? 18.828 13.344 7.082 1 96.62 127 GLU B O 1
ATOM 2238 N N . GLU B 1 128 ? 19.391 11.812 8.594 1 97.38 128 GLU B N 1
ATOM 2239 C CA . GLU B 1 128 ? 18.859 10.695 7.809 1 97.38 128 GLU B CA 1
ATOM 2240 C C . GLU B 1 128 ? 17.359 10.852 7.559 1 97.38 128 GLU B C 1
ATOM 2242 O O . GLU B 1 128 ? 16.891 10.602 6.453 1 97.38 128 GLU B O 1
ATOM 2247 N N . ILE B 1 129 ? 16.672 11.297 8.594 1 98 129 ILE B N 1
ATOM 2248 C CA . ILE B 1 129 ? 15.227 11.453 8.492 1 98 129 ILE B CA 1
ATOM 2249 C C . ILE B 1 129 ? 14.891 12.562 7.504 1 98 129 ILE B C 1
ATOM 2251 O O . ILE B 1 129 ? 14.008 12.406 6.656 1 98 129 ILE B O 1
ATOM 2255 N N . ALA B 1 130 ? 15.594 13.617 7.609 1 97.44 130 ALA B N 1
ATOM 2256 C CA . ALA B 1 130 ? 15.352 14.758 6.727 1 97.44 130 ALA B CA 1
ATOM 2257 C C . ALA B 1 130 ? 15.609 14.383 5.27 1 97.44 130 ALA B C 1
ATOM 2259 O O . ALA B 1 130 ? 14.844 14.766 4.379 1 97.44 130 ALA B O 1
ATOM 2260 N N . ILE B 1 131 ? 16.656 13.648 5.039 1 97.44 131 ILE B N 1
ATOM 2261 C CA . ILE B 1 131 ? 17 13.227 3.684 1 97.44 131 ILE B CA 1
ATOM 2262 C C . ILE B 1 131 ? 15.945 12.258 3.158 1 97.44 131 ILE B C 1
ATOM 2264 O O . ILE B 1 131 ? 15.547 12.336 1.993 1 97.44 131 ILE B O 1
ATOM 2268 N N . PHE B 1 132 ? 15.523 11.367 4.039 1 98.38 132 PHE B N 1
ATOM 2269 C CA . PHE B 1 132 ? 14.477 10.414 3.674 1 98.38 132 PHE B CA 1
ATOM 2270 C C . PHE B 1 132 ? 13.188 11.141 3.297 1 98.38 132 PHE B C 1
ATOM 2272 O O . PHE B 1 132 ? 12.578 10.836 2.27 1 98.38 132 PHE B O 1
ATOM 2279 N N . GLU B 1 133 ? 12.773 12.094 4.09 1 98.44 133 GLU B N 1
ATOM 2280 C CA . GLU B 1 133 ? 11.594 12.914 3.818 1 98.44 133 GLU B CA 1
ATOM 2281 C C . GLU B 1 133 ? 11.688 13.578 2.449 1 98.44 133 GLU B C 1
ATOM 2283 O O . GLU B 1 133 ? 10.742 13.523 1.659 1 98.44 133 GLU B O 1
ATOM 2288 N N . LYS B 1 134 ? 12.836 14.148 2.201 1 98.12 134 LYS B N 1
ATOM 2289 C CA . LYS B 1 134 ? 13.047 14.852 0.937 1 98.12 134 LYS B CA 1
ATOM 2290 C C . LYS B 1 134 ? 12.938 13.891 -0.246 1 98.12 134 LYS B C 1
ATOM 2292 O O . LYS B 1 134 ? 12.336 14.227 -1.269 1 98.12 134 LYS B O 1
ATOM 2297 N N . SER B 1 135 ? 13.516 12.719 -0.124 1 98.38 135 SER B N 1
ATOM 2298 C CA . SER B 1 135 ? 13.484 11.711 -1.182 1 98.38 135 SER B CA 1
ATOM 2299 C C . SER B 1 135 ? 12.055 11.25 -1.456 1 98.38 135 SER B C 1
ATOM 2301 O O . SER B 1 135 ? 11.648 11.125 -2.613 1 98.38 135 SER B O 1
ATOM 2303 N N . LEU B 1 136 ? 11.305 11 -0.405 1 98.62 136 LEU B N 1
ATOM 2304 C CA . LEU B 1 136 ? 9.914 10.562 -0.536 1 98.62 136 LEU B CA 1
ATOM 2305 C C . LEU B 1 136 ? 9.07 11.633 -1.22 1 98.62 136 LEU B C 1
ATOM 2307 O O . LEU B 1 136 ? 8.281 11.328 -2.117 1 98.62 136 LEU B O 1
ATOM 2311 N N . MET B 1 137 ? 9.242 12.867 -0.79 1 98.19 137 MET B N 1
ATOM 2312 C CA . MET B 1 137 ? 8.461 13.961 -1.355 1 98.19 137 MET B CA 1
ATOM 2313 C C . MET B 1 137 ? 8.797 14.164 -2.83 1 98.19 137 MET B C 1
ATOM 2315 O O . MET B 1 137 ? 7.906 14.438 -3.639 1 98.19 137 MET B O 1
ATOM 2319 N N . LYS B 1 138 ? 10.07 14.062 -3.16 1 98.38 138 LYS B N 1
ATOM 2320 C CA . LYS B 1 138 ? 10.484 14.172 -4.555 1 98.38 138 LYS B CA 1
ATOM 2321 C C . LYS B 1 138 ? 9.867 13.062 -5.402 1 98.38 138 LYS B C 1
ATOM 2323 O O . LYS B 1 138 ? 9.359 13.32 -6.496 1 98.38 138 LYS B O 1
ATOM 2328 N N . LEU B 1 139 ? 9.914 11.812 -4.918 1 98.62 139 LEU B N 1
ATOM 2329 C CA . LEU B 1 139 ? 9.305 10.695 -5.637 1 98.62 139 LEU B CA 1
ATOM 2330 C C . LEU B 1 139 ? 7.809 10.914 -5.812 1 98.62 139 LEU B C 1
ATOM 2332 O O . LEU B 1 139 ? 7.27 10.719 -6.906 1 98.62 139 LEU B O 1
ATOM 2336 N N . GLN B 1 140 ? 7.133 11.297 -4.719 1 98.25 140 GLN B N 1
ATOM 2337 C CA . GLN B 1 140 ? 5.699 11.562 -4.773 1 98.25 140 GLN B CA 1
ATOM 2338 C C . GLN B 1 140 ? 5.375 12.602 -5.844 1 98.25 140 GLN B C 1
ATOM 2340 O O . GLN B 1 140 ? 4.398 12.453 -6.582 1 98.25 140 GLN B O 1
ATOM 2345 N N . HIS B 1 141 ? 6.164 13.641 -5.848 1 97.94 141 HIS B N 1
ATOM 2346 C CA . HIS B 1 141 ? 5.98 14.703 -6.836 1 97.94 141 HIS B CA 1
ATOM 2347 C C . HIS B 1 141 ? 6.082 14.156 -8.258 1 97.94 141 HIS B C 1
ATOM 2349 O O . HIS B 1 141 ? 5.238 14.461 -9.102 1 97.94 141 HIS B O 1
ATOM 2355 N N . GLU B 1 142 ? 7.082 13.344 -8.539 1 98 142 GLU B N 1
ATOM 2356 C CA . GLU B 1 142 ? 7.273 12.773 -9.867 1 98 142 GLU B CA 1
ATOM 2357 C C . GLU B 1 142 ? 6.125 11.844 -10.234 1 98 142 GLU B C 1
ATOM 2359 O O . GLU B 1 142 ? 5.691 11.812 -11.391 1 98 142 GLU B O 1
ATOM 2364 N N . MET B 1 143 ? 5.594 11.086 -9.297 1 97.75 143 MET B N 1
ATOM 2365 C CA . MET B 1 143 ? 4.516 10.133 -9.547 1 97.75 143 MET B CA 1
ATOM 2366 C C . MET B 1 143 ? 3.215 10.859 -9.875 1 97.75 143 MET B C 1
ATOM 2368 O O . MET B 1 143 ? 2.387 10.352 -10.633 1 97.75 143 MET B O 1
ATOM 2372 N N . LYS B 1 144 ? 3.008 12.023 -9.312 1 94.62 144 LYS B N 1
ATOM 2373 C CA . LYS B 1 144 ? 1.804 12.805 -9.562 1 94.62 144 LYS B CA 1
ATOM 2374 C C . LYS B 1 144 ? 1.898 13.539 -10.898 1 94.62 144 LYS B C 1
ATOM 2376 O O . LYS B 1 144 ? 0.879 13.828 -11.531 1 94.62 144 LYS B O 1
ATOM 2381 N N . ARG B 1 145 ? 3.094 13.852 -11.258 1 91.81 145 ARG B N 1
ATOM 2382 C CA . ARG B 1 145 ? 3.33 14.594 -12.492 1 91.81 145 ARG B CA 1
ATOM 2383 C C . ARG B 1 145 ? 3.215 13.688 -13.711 1 91.81 145 ARG B C 1
ATOM 2385 O O . ARG B 1 145 ? 2.727 14.109 -14.766 1 91.81 145 ARG B O 1
ATOM 2392 N N . LYS B 1 146 ? 3.717 12.477 -13.633 1 84.31 146 LYS B N 1
ATOM 2393 C CA . LYS B 1 146 ? 3.775 11.57 -14.781 1 84.31 146 LYS B CA 1
ATOM 2394 C C . LYS B 1 146 ? 2.588 10.617 -14.781 1 84.31 146 LYS B C 1
ATOM 2396 O O . LYS B 1 146 ? 2.092 10.242 -15.844 1 84.31 146 LYS B O 1
#

Organism: NCBI:txid227866

Foldseek 3Di:
DCCPPVNVVVVVVVVVVVVVVVLVVVLQVLCVVDPAHPLLLLLLVCCVVPNKDALVVSCVVSVHDSVVSVVSVVVCVVVVQWDWDADPVHRVTIIIGGDPVSVVSNVVSVVVSVVVVVVVCPPPDPVRVVVVVVVVVVVVVVVVVD/DCCPPVNVVVVVVVVVVVVVVVLVVVLQVLCVVDPAHPLLLLLLVCCVVPNKDALVVSCVVSVHDSVVSVVSVVVCVVVVQWDWDADPVHRVTIIIGGDPVSVVSNVVSVVVSVVVVVVVCPPPDPVRVVVVVVVVVVVVVVVVVD

Nearest PDB structures (foldseek):
  1s3j-assembly1_B  TM=7.639E-01  e=5.648E-10  Bacillus subtilis
  7kua-assembly1_A-2  TM=7.604E-01  e=5.700E-08  Pseudomonas putida
  7kfq-assembly1_A  TM=7.320E-01  e=1.193E-07  Variovorax paradoxus
  5h3r-assembly1_B  TM=6.803E-01  e=9.326E-08  Escherichia coli K-12
  6pcp-assembly2_C  TM=6.537E-01  e=1.055E-07  Bordetella pertussis

pLDDT: mean 95.47, std 9.18, range [33.34, 98.88]